Protein AF-A0A923AXH4-F1 (afdb_monomer)

Structure (mmCIF, N/CA/C/O backbone):
data_AF-A0A923AXH4-F1
#
_entry.id   AF-A0A923AXH4-F1
#
loop_
_atom_site.group_PDB
_atom_site.id
_atom_site.type_symbol
_atom_site.label_atom_id
_atom_site.label_alt_id
_atom_site.label_comp_id
_atom_site.label_asym_id
_atom_site.label_entity_id
_atom_site.label_seq_id
_atom_site.pdbx_PDB_ins_code
_atom_site.Cartn_x
_atom_site.Cartn_y
_atom_site.Cartn_z
_atom_site.occupancy
_atom_site.B_iso_or_equiv
_atom_site.auth_seq_id
_atom_site.auth_comp_id
_atom_site.auth_asym_id
_atom_site.auth_atom_id
_atom_site.pdbx_PDB_model_num
ATOM 1 N N . GLU A 1 1 ? -10.306 3.830 -18.496 1.00 88.00 1 GLU A N 1
ATOM 2 C CA . GLU A 1 1 ? -8.991 3.179 -18.622 1.00 88.00 1 GLU A CA 1
ATOM 3 C C . GLU A 1 1 ? -9.059 1.734 -18.132 1.00 88.00 1 GLU A C 1
ATOM 5 O O . GLU A 1 1 ? -8.730 0.828 -18.889 1.00 88.00 1 GLU A O 1
ATOM 10 N N . THR A 1 2 ? -9.593 1.491 -16.929 1.00 96.88 2 THR A N 1
ATOM 11 C CA . THR A 1 2 ? -9.578 0.159 -16.299 1.00 96.88 2 THR A CA 1
ATOM 12 C C . THR A 1 2 ? -10.964 -0.357 -15.870 1.00 96.88 2 THR A C 1
ATOM 14 O O . THR A 1 2 ? -11.952 0.382 -15.810 1.00 96.88 2 THR A O 1
ATOM 17 N N . ARG A 1 3 ? -11.057 -1.662 -15.577 1.00 97.19 3 ARG A N 1
ATOM 18 C CA . ARG A 1 3 ? -12.174 -2.307 -14.866 1.00 97.19 3 ARG A CA 1
ATOM 19 C C . ARG A 1 3 ? -11.614 -3.171 -13.744 1.00 97.19 3 ARG A C 1
ATOM 21 O O . ARG A 1 3 ? -10.917 -4.139 -14.032 1.00 97.19 3 ARG A O 1
ATOM 28 N N . ILE A 1 4 ? -11.970 -2.858 -12.498 1.00 97.81 4 ILE A N 1
ATOM 29 C CA . ILE A 1 4 ? -11.353 -3.475 -11.318 1.00 97.81 4 ILE A CA 1
ATOM 30 C C . ILE A 1 4 ? -12.391 -4.080 -10.379 1.00 97.81 4 ILE A C 1
ATOM 32 O O . ILE A 1 4 ? -13.454 -3.505 -10.139 1.00 97.81 4 ILE A O 1
ATOM 36 N N . VAL A 1 5 ? -12.047 -5.236 -9.814 1.00 97.62 5 VAL A N 1
ATOM 37 C CA . VAL A 1 5 ? -12.718 -5.833 -8.659 1.00 97.62 5 VAL A CA 1
ATOM 38 C C . VAL A 1 5 ? -11.676 -6.041 -7.569 1.00 97.62 5 VAL A C 1
ATOM 40 O O . VAL A 1 5 ? -10.690 -6.737 -7.792 1.00 97.62 5 VAL A O 1
ATOM 43 N N . CYS A 1 6 ? -11.908 -5.463 -6.390 1.00 98.19 6 CYS A N 1
ATOM 44 C CA . CYS A 1 6 ? -11.045 -5.632 -5.226 1.00 98.19 6 CYS A CA 1
ATOM 45 C C . CYS A 1 6 ? -11.871 -6.019 -3.996 1.00 98.19 6 CYS A C 1
ATOM 47 O O . CYS A 1 6 ? -12.849 -5.351 -3.664 1.00 98.19 6 CYS A O 1
ATOM 49 N N . ALA A 1 7 ? -11.465 -7.084 -3.311 1.00 98.19 7 ALA A N 1
ATOM 50 C CA . ALA A 1 7 ? -12.033 -7.536 -2.048 1.00 98.19 7 ALA A CA 1
ATOM 51 C C . ALA A 1 7 ? -10.914 -7.787 -1.034 1.00 98.19 7 ALA A C 1
ATOM 53 O O . ALA A 1 7 ? -9.900 -8.404 -1.359 1.00 98.19 7 ALA A O 1
ATOM 54 N N . VAL A 1 8 ? -11.128 -7.321 0.196 1.00 98.19 8 VAL A N 1
ATOM 55 C CA . VAL A 1 8 ? -10.196 -7.464 1.317 1.00 98.19 8 VAL A CA 1
ATOM 56 C C . VAL A 1 8 ? -10.943 -8.044 2.511 1.00 98.19 8 VAL A C 1
ATOM 58 O O . VAL A 1 8 ? -12.052 -7.605 2.812 1.00 98.19 8 VAL A O 1
ATOM 61 N N . ASP A 1 9 ? -10.321 -9.002 3.193 1.00 97.44 9 ASP A N 1
ATOM 62 C CA . ASP A 1 9 ? -10.772 -9.511 4.491 1.00 97.44 9 ASP A CA 1
ATOM 63 C C . ASP A 1 9 ? -9.608 -9.398 5.478 1.00 97.44 9 ASP A C 1
ATOM 65 O O . ASP A 1 9 ? -8.587 -10.067 5.304 1.00 97.44 9 ASP A O 1
ATOM 69 N N . LEU A 1 10 ? -9.759 -8.515 6.471 1.00 96.25 10 LEU A N 1
ATOM 70 C CA . LEU A 1 10 ? -8.731 -8.205 7.469 1.00 96.25 10 LEU A CA 1
ATOM 71 C C . LEU A 1 10 ? -8.574 -9.307 8.528 1.00 96.25 10 LEU A C 1
ATOM 73 O O . LEU A 1 10 ? -7.552 -9.335 9.211 1.00 96.25 10 LEU A O 1
ATOM 77 N N . ASP A 1 11 ? -9.550 -10.212 8.638 1.00 93.75 11 ASP A N 1
ATOM 78 C CA . ASP A 1 11 ? -9.607 -11.263 9.657 1.00 93.75 11 ASP A CA 1
ATOM 79 C C . ASP A 1 11 ? -9.191 -12.644 9.116 1.00 93.75 11 ASP A C 1
ATOM 81 O O . ASP A 1 11 ? -9.026 -13.601 9.879 1.00 93.75 11 ASP A O 1
ATOM 85 N N . ALA A 1 12 ? -8.979 -12.764 7.804 1.00 95.94 12 ALA A N 1
ATOM 86 C CA . ALA A 1 12 ? -8.550 -13.995 7.148 1.00 95.94 12 ALA A CA 1
ATOM 87 C C . ALA A 1 12 ? -7.257 -13.775 6.362 1.00 95.94 12 ALA A C 1
ATOM 89 O O . ALA A 1 12 ? -7.180 -12.870 5.549 1.00 95.94 12 ALA A O 1
ATOM 90 N N . ALA A 1 13 ? -6.255 -14.646 6.517 1.00 94.50 13 ALA A N 1
ATOM 91 C CA . ALA A 1 13 ? -4.985 -14.540 5.781 1.00 94.50 13 ALA A CA 1
ATOM 92 C C . ALA A 1 13 ? -5.039 -15.086 4.335 1.00 94.50 13 ALA A C 1
ATOM 94 O O . ALA A 1 13 ? -4.056 -15.004 3.603 1.00 94.50 13 ALA A O 1
ATOM 95 N N . ALA A 1 14 ? -6.154 -15.693 3.926 1.00 95.12 14 ALA A N 1
ATOM 96 C CA . ALA A 1 14 ? -6.324 -16.330 2.622 1.00 95.12 14 ALA A CA 1
ATOM 97 C C . ALA A 1 14 ? -7.798 -16.268 2.172 1.00 95.12 14 ALA A C 1
ATOM 99 O O . ALA A 1 14 ? -8.684 -16.241 3.029 1.00 95.12 14 ALA A O 1
ATOM 100 N N . PRO A 1 15 ? -8.084 -16.307 0.854 1.00 96.00 15 PRO A N 1
ATOM 101 C CA . PRO A 1 15 ? -7.134 -16.459 -0.255 1.00 96.00 15 PRO A CA 1
ATOM 102 C C . PRO A 1 15 ? -6.468 -15.140 -0.676 1.00 96.00 15 PRO A C 1
ATOM 104 O O . PRO A 1 15 ? -7.101 -14.089 -0.645 1.00 96.00 15 PRO A O 1
ATOM 107 N N . VAL A 1 16 ? -5.219 -15.219 -1.138 1.00 97.69 16 VAL A N 1
ATOM 108 C CA . VAL A 1 16 ? -4.544 -14.127 -1.856 1.00 97.69 16 VAL A CA 1
ATOM 109 C C . VAL A 1 16 ? -4.549 -14.475 -3.343 1.00 97.69 16 VAL A C 1
ATOM 111 O O . VAL A 1 16 ? -4.073 -15.547 -3.709 1.00 97.69 16 VAL A O 1
ATOM 114 N N . ALA A 1 17 ? -5.139 -13.618 -4.176 1.00 97.88 17 ALA A N 1
ATOM 115 C CA . ALA A 1 17 ? -5.163 -13.785 -5.629 1.00 97.88 17 ALA A CA 1
ATOM 116 C C . ALA A 1 17 ? -5.139 -12.413 -6.307 1.00 97.88 17 ALA A C 1
ATOM 118 O O . ALA A 1 17 ? -6.099 -11.647 -6.175 1.00 97.88 17 ALA A O 1
ATOM 119 N N . ILE A 1 18 ? -4.037 -12.108 -6.994 1.00 98.50 18 ILE A N 1
ATOM 120 C CA . ILE A 1 18 ? -3.788 -10.808 -7.616 1.00 98.50 18 ILE A CA 1
ATOM 121 C C . ILE A 1 18 ? -3.563 -11.012 -9.114 1.00 98.50 18 ILE A C 1
ATOM 123 O O . ILE A 1 18 ? -2.681 -11.761 -9.517 1.00 98.50 18 ILE A O 1
ATOM 127 N N . GLU A 1 19 ? -4.396 -10.368 -9.924 1.00 98.06 19 GLU A N 1
ATOM 128 C CA . GLU A 1 19 ? -4.390 -10.468 -11.382 1.00 98.06 19 GLU A CA 1
ATOM 129 C C . GLU A 1 19 ? -4.578 -9.066 -11.978 1.00 98.06 19 GLU A C 1
ATOM 131 O O . GLU A 1 19 ? -5.663 -8.716 -12.454 1.00 98.06 19 GLU A O 1
ATOM 136 N N . THR A 1 20 ? -3.546 -8.220 -11.905 1.00 97.75 20 THR A N 1
ATOM 137 C CA . THR A 1 20 ? -3.591 -6.876 -12.515 1.00 97.75 20 THR A CA 1
ATOM 138 C C . THR A 1 20 ? -3.137 -6.874 -13.970 1.00 97.75 20 THR A C 1
ATOM 140 O O . THR A 1 20 ? -3.436 -5.939 -14.710 1.00 97.75 20 THR A O 1
ATOM 143 N N . GLY A 1 21 ? -2.415 -7.919 -14.382 1.00 96.06 21 GLY A N 1
ATOM 144 C CA . GLY A 1 21 ? -1.748 -7.986 -15.679 1.00 96.06 21 GLY A CA 1
ATOM 145 C C . GLY A 1 21 ? -0.345 -7.373 -15.678 1.00 96.06 21 GLY A C 1
ATOM 146 O O . GLY A 1 21 ? 0.326 -7.446 -16.702 1.00 96.06 21 GLY A O 1
ATOM 147 N N . VAL A 1 22 ? 0.127 -6.833 -14.545 1.00 96.94 22 VAL A N 1
ATOM 148 C CA . VAL A 1 22 ? 1.517 -6.393 -14.348 1.00 96.94 22 VAL A CA 1
ATOM 149 C C . VAL A 1 22 ? 2.170 -7.275 -13.285 1.00 96.94 22 VAL A C 1
ATOM 151 O O . VAL A 1 22 ? 2.064 -7.009 -12.090 1.00 96.94 22 VAL A O 1
ATOM 154 N N . GLY A 1 23 ? 2.882 -8.322 -13.713 1.00 97.00 23 GLY A N 1
ATOM 155 C CA . GLY A 1 23 ? 3.325 -9.400 -12.814 1.00 97.00 23 GLY A CA 1
ATOM 156 C C . GLY A 1 23 ? 4.202 -8.955 -11.636 1.00 97.00 23 GLY A C 1
ATOM 157 O O . GLY A 1 23 ? 4.091 -9.496 -10.540 1.00 97.00 23 GLY A O 1
ATOM 158 N N . PHE A 1 24 ? 5.042 -7.932 -11.819 1.00 97.00 24 PHE A N 1
ATOM 159 C CA . PHE A 1 24 ? 5.828 -7.383 -10.709 1.00 97.00 24 PHE A CA 1
ATOM 160 C C . PHE A 1 24 ? 4.947 -6.654 -9.684 1.00 97.00 24 PHE A C 1
ATOM 162 O O . PHE A 1 24 ? 5.154 -6.791 -8.483 1.00 97.00 24 PHE A O 1
ATOM 169 N N . PHE A 1 25 ? 3.926 -5.921 -10.136 1.00 98.00 25 PHE A N 1
ATOM 170 C CA . PHE A 1 25 ? 2.980 -5.269 -9.234 1.00 98.00 25 PHE A CA 1
ATOM 171 C C . PHE A 1 25 ? 2.083 -6.288 -8.521 1.00 98.00 25 PHE A C 1
ATOM 173 O O . PHE A 1 25 ? 1.847 -6.147 -7.322 1.00 98.00 25 PHE A O 1
ATOM 180 N N . ASP A 1 26 ? 1.671 -7.355 -9.214 1.00 98.31 26 ASP A N 1
ATOM 181 C CA . ASP A 1 26 ? 0.965 -8.485 -8.599 1.00 98.31 26 ASP A CA 1
ATOM 182 C C . ASP A 1 26 ? 1.778 -9.037 -7.420 1.00 98.31 26 ASP A C 1
ATOM 184 O O . ASP A 1 26 ? 1.287 -9.091 -6.288 1.00 98.31 26 ASP A O 1
ATOM 188 N N . HIS A 1 27 ? 3.066 -9.304 -7.657 1.00 97.69 27 HIS A N 1
ATOM 189 C CA . HIS A 1 27 ? 4.000 -9.752 -6.630 1.00 97.69 27 HIS A CA 1
ATOM 190 C C . HIS A 1 27 ? 4.112 -8.774 -5.446 1.00 97.69 27 HIS A C 1
ATOM 192 O O . HIS A 1 27 ? 4.139 -9.195 -4.287 1.00 97.69 27 HIS A O 1
ATOM 198 N N . MET A 1 28 ? 4.132 -7.462 -5.700 1.00 98.06 28 MET A N 1
ATOM 199 C CA . MET A 1 28 ? 4.177 -6.448 -4.640 1.00 98.06 28 MET A CA 1
ATOM 200 C C . MET A 1 28 ? 2.929 -6.476 -3.745 1.00 98.06 28 MET A C 1
ATOM 202 O O . MET A 1 28 ? 3.042 -6.411 -2.518 1.00 98.06 28 MET A O 1
ATOM 206 N N . ILE A 1 29 ? 1.733 -6.615 -4.322 1.00 98.19 29 ILE A N 1
ATOM 207 C CA . ILE A 1 29 ? 0.489 -6.696 -3.540 1.00 98.19 29 ILE A CA 1
ATOM 208 C C . ILE A 1 29 ? 0.399 -8.021 -2.768 1.00 98.19 29 ILE A C 1
ATOM 210 O O . ILE A 1 29 ? -0.076 -8.036 -1.628 1.00 98.19 29 ILE A O 1
ATOM 214 N N . GLU A 1 30 ? 0.923 -9.119 -3.318 1.00 98.19 30 GLU A N 1
ATOM 215 C CA . GLU A 1 30 ? 1.075 -10.378 -2.580 1.00 98.19 30 GLU A CA 1
ATOM 216 C C . GLU A 1 30 ? 1.941 -10.197 -1.325 1.00 98.19 30 GLU A C 1
ATOM 218 O O . GLU A 1 30 ? 1.575 -10.694 -0.256 1.00 98.19 30 GLU A O 1
ATOM 223 N N . GLN A 1 31 ? 3.044 -9.436 -1.414 1.00 97.31 31 GLN A N 1
ATOM 224 C CA . GLN A 1 31 ? 3.871 -9.121 -0.243 1.00 97.31 31 GLN A CA 1
ATOM 225 C C . GLN A 1 31 ? 3.081 -8.342 0.815 1.00 97.31 31 GLN A C 1
ATOM 227 O O . GLN A 1 31 ? 3.183 -8.647 2.008 1.00 97.31 31 GLN A O 1
ATOM 232 N N . VAL A 1 32 ? 2.251 -7.376 0.408 1.00 96.94 32 VAL A N 1
ATOM 233 C CA . VAL A 1 32 ? 1.388 -6.632 1.342 1.00 96.94 32 VAL A CA 1
ATOM 234 C C . VAL A 1 32 ? 0.455 -7.581 2.090 1.00 96.94 32 VAL A C 1
ATOM 236 O O . VAL A 1 32 ? 0.406 -7.527 3.319 1.00 96.94 32 VAL A O 1
ATOM 239 N N . ALA A 1 33 ? -0.239 -8.476 1.382 1.00 96.94 33 ALA A N 1
ATOM 240 C CA . ALA A 1 33 ? -1.154 -9.443 1.988 1.00 96.94 33 ALA A CA 1
ATOM 241 C C . ALA A 1 33 ? -0.424 -10.412 2.936 1.00 96.94 33 ALA A C 1
ATOM 243 O O . ALA A 1 33 ? -0.808 -10.575 4.098 1.00 96.94 33 ALA A O 1
ATOM 244 N N . ALA A 1 34 ? 0.683 -11.003 2.474 1.00 94.12 34 ALA A N 1
ATOM 245 C CA . ALA A 1 34 ? 1.460 -11.979 3.235 1.00 94.12 34 ALA A CA 1
ATOM 246 C C . ALA A 1 34 ? 2.034 -11.383 4.531 1.00 94.12 34 ALA A C 1
ATOM 248 O O . ALA A 1 34 ? 1.932 -11.979 5.609 1.00 94.12 34 ALA A O 1
ATOM 249 N N . HIS A 1 35 ? 2.607 -10.179 4.456 1.00 93.19 35 HIS A N 1
ATOM 250 C CA . HIS A 1 35 ? 3.189 -9.508 5.618 1.00 93.19 35 HIS A CA 1
ATOM 251 C C . HIS A 1 35 ? 2.141 -8.814 6.499 1.00 93.19 35 HIS A C 1
ATOM 253 O O . HIS A 1 35 ? 2.345 -8.718 7.717 1.00 93.19 35 HIS A O 1
ATOM 259 N N . GLY A 1 36 ? 1.016 -8.415 5.901 1.00 93.12 36 GLY A N 1
ATOM 260 C CA . GLY A 1 36 ? -0.195 -7.917 6.549 1.00 93.12 36 GLY A CA 1
ATOM 261 C C . GLY A 1 36 ? -0.931 -8.971 7.369 1.00 93.12 36 GLY A C 1
ATOM 262 O O . GLY A 1 36 ? -1.430 -8.678 8.452 1.00 93.12 36 GLY A O 1
ATOM 263 N N . GLY A 1 37 ? -0.919 -10.223 6.912 1.00 95.12 37 GLY A N 1
ATOM 264 C CA . GLY A 1 37 ? -1.683 -11.309 7.523 1.00 95.12 37 GLY A CA 1
ATOM 265 C C . GLY A 1 37 ? -3.181 -11.243 7.222 1.00 95.12 37 GLY A C 1
ATOM 266 O O . GLY A 1 37 ? -3.959 -11.733 8.033 1.00 95.12 37 GLY A O 1
ATOM 267 N N . PHE A 1 38 ? -3.560 -10.651 6.089 1.00 97.19 38 PHE A N 1
ATOM 268 C CA . PHE A 1 38 ? -4.942 -10.502 5.631 1.00 97.19 38 PHE A CA 1
ATOM 269 C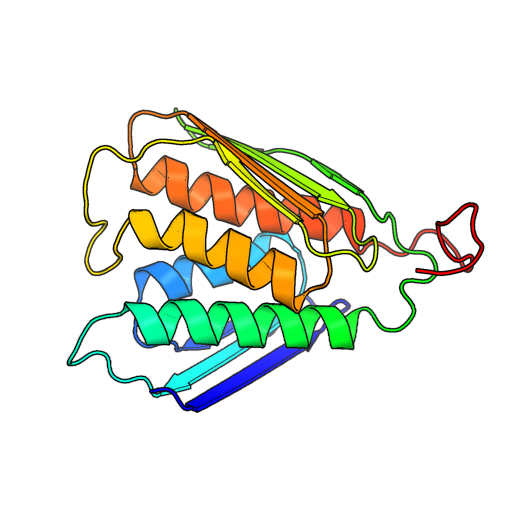 C . PHE A 1 38 ? -5.075 -10.892 4.153 1.00 97.19 38 PHE A C 1
ATOM 271 O O . PHE A 1 38 ? -4.076 -11.004 3.441 1.00 97.19 38 PHE A O 1
ATOM 278 N N . SER A 1 39 ? -6.300 -11.118 3.687 1.00 98.06 39 SER A N 1
ATOM 279 C CA . SER A 1 39 ? -6.569 -11.628 2.345 1.00 98.06 39 SER A CA 1
ATOM 280 C C . SER A 1 39 ? -6.871 -10.489 1.379 1.00 98.06 39 SER A C 1
ATOM 282 O O . SER A 1 39 ? -7.511 -9.500 1.746 1.00 98.06 39 SER A O 1
ATOM 284 N N . ILE A 1 40 ? -6.413 -10.637 0.135 1.00 98.50 40 ILE A N 1
ATOM 285 C CA . ILE A 1 40 ? -6.682 -9.701 -0.958 1.00 98.50 40 ILE A CA 1
ATOM 286 C C . ILE A 1 40 ? -7.042 -10.512 -2.200 1.00 98.50 40 ILE A C 1
ATOM 288 O O . ILE A 1 40 ? -6.287 -11.386 -2.628 1.00 98.50 40 ILE A O 1
ATOM 292 N N . ARG A 1 41 ? -8.186 -10.194 -2.803 1.00 98.44 41 ARG A N 1
ATOM 293 C CA . ARG A 1 41 ? -8.546 -10.616 -4.158 1.00 98.44 41 ARG A CA 1
ATOM 294 C C . ARG A 1 41 ? -8.674 -9.381 -5.029 1.00 98.44 41 ARG A C 1
ATOM 296 O O . ARG A 1 41 ? -9.586 -8.589 -4.806 1.00 98.44 41 ARG A O 1
ATOM 303 N N . LEU A 1 42 ? -7.773 -9.225 -5.991 1.00 98.44 42 LEU A N 1
ATOM 304 C CA . LEU A 1 42 ? -7.704 -8.064 -6.872 1.00 98.44 42 LEU A CA 1
ATOM 305 C C . LEU A 1 42 ? -7.598 -8.532 -8.322 1.00 98.44 42 LEU A C 1
ATOM 307 O O . LEU A 1 42 ? -6.681 -9.266 -8.666 1.00 98.44 42 LEU A O 1
ATOM 311 N N . SER A 1 43 ? -8.526 -8.092 -9.165 1.00 98.38 43 SER A N 1
ATOM 312 C CA . SER A 1 43 ? -8.510 -8.341 -10.607 1.00 98.38 43 SER A CA 1
ATOM 313 C C . SER A 1 43 ? -8.685 -7.023 -11.348 1.00 98.38 43 SER A C 1
ATOM 315 O O . SER A 1 43 ? -9.589 -6.251 -11.010 1.00 98.38 43 SER A O 1
ATOM 317 N N . CYS A 1 44 ? -7.838 -6.771 -12.346 1.00 98.25 44 CYS A N 1
ATOM 318 C CA . CYS A 1 44 ? -7.908 -5.596 -13.207 1.00 98.25 44 CYS A CA 1
ATOM 319 C C . CYS A 1 44 ? -7.876 -6.000 -14.684 1.00 98.25 44 CYS A C 1
ATOM 321 O O . CYS A 1 44 ? -7.018 -6.761 -15.121 1.00 98.25 44 CYS A O 1
ATOM 323 N N . ALA A 1 45 ? -8.793 -5.439 -15.469 1.00 98.00 45 ALA A N 1
ATOM 324 C CA . ALA A 1 45 ? -8.679 -5.374 -16.920 1.00 98.00 45 ALA A CA 1
ATOM 325 C C . ALA A 1 45 ? -8.372 -3.924 -17.313 1.00 98.00 45 ALA A C 1
ATOM 327 O O . ALA A 1 45 ? -9.279 -3.086 -17.336 1.00 98.00 45 ALA A O 1
ATOM 328 N N . GLY A 1 46 ? -7.097 -3.637 -17.574 1.00 96.44 46 GLY A N 1
ATOM 329 C CA . GLY A 1 46 ? -6.600 -2.305 -17.912 1.00 96.44 46 GLY A CA 1
ATOM 330 C C . GLY A 1 46 ? -6.083 -2.170 -19.344 1.00 96.44 46 GLY A C 1
ATOM 331 O O . GLY A 1 46 ? -6.008 -3.129 -20.114 1.00 96.44 46 GLY A O 1
ATOM 332 N N . ASP A 1 47 ? -5.722 -0.950 -19.711 1.00 95.62 47 ASP A N 1
ATOM 333 C CA . ASP A 1 47 ? -5.248 -0.532 -21.028 1.00 95.62 47 ASP A CA 1
ATOM 334 C C . ASP A 1 47 ? -3.723 -0.665 -21.192 1.00 95.62 47 ASP A C 1
ATOM 336 O O . ASP A 1 47 ? -3.071 0.213 -21.745 1.00 95.62 47 ASP A O 1
ATOM 340 N N . LEU A 1 48 ? -3.162 -1.821 -20.817 1.00 95.25 48 LEU A N 1
ATOM 341 C CA . LEU A 1 48 ? -1.711 -2.109 -20.829 1.00 95.25 48 LEU A CA 1
ATOM 342 C C . LEU A 1 48 ? -0.999 -1.910 -22.182 1.00 95.25 48 LEU A C 1
ATOM 344 O O . LEU A 1 48 ? 0.224 -1.839 -22.238 1.00 95.25 48 LEU A O 1
ATOM 348 N N . HIS A 1 49 ? -1.749 -1.829 -23.282 1.00 94.50 49 HIS A N 1
ATOM 349 C CA . HIS A 1 49 ? -1.216 -1.502 -24.607 1.00 94.50 49 HIS A CA 1
ATOM 350 C C . HIS A 1 49 ? -0.786 -0.030 -24.745 1.00 94.50 49 HIS A C 1
ATOM 352 O O . HIS A 1 49 ? -0.076 0.297 -25.695 1.00 94.50 49 HIS A O 1
ATOM 358 N N . ILE A 1 50 ? -1.245 0.845 -23.844 1.00 93.94 50 ILE A N 1
ATOM 359 C CA . ILE A 1 50 ? -0.789 2.228 -23.714 1.00 93.94 50 ILE A CA 1
ATOM 360 C C . ILE A 1 50 ? 0.464 2.238 -22.840 1.00 93.94 50 ILE A C 1
ATOM 362 O O . ILE A 1 50 ? 1.558 2.449 -23.358 1.00 93.94 50 ILE A O 1
ATOM 366 N N . ASP A 1 51 ? 0.299 1.972 -21.543 1.00 92.56 51 ASP A N 1
ATOM 367 C CA . ASP A 1 51 ? 1.350 1.727 -20.554 1.00 92.56 51 ASP A CA 1
ATOM 368 C C . ASP A 1 51 ? 0.710 1.136 -19.262 1.00 92.56 51 ASP A C 1
ATOM 370 O O . ASP A 1 51 ? -0.514 0.971 -19.209 1.00 92.56 51 ASP A O 1
ATOM 374 N N . PRO A 1 52 ? 1.479 0.769 -18.214 1.00 94.44 52 PRO A N 1
ATOM 375 C CA . PRO A 1 52 ? 0.905 0.185 -17.000 1.00 94.44 52 PRO A CA 1
ATOM 376 C C . PRO A 1 52 ? 0.366 1.220 -15.994 1.00 94.44 52 PRO A C 1
ATOM 378 O O . PRO A 1 52 ? -0.111 0.822 -14.931 1.00 94.44 52 PRO A O 1
ATOM 381 N N . HIS A 1 53 ? 0.436 2.525 -16.288 1.00 96.44 53 HIS A N 1
ATOM 382 C CA . HIS A 1 53 ? 0.156 3.600 -15.332 1.00 96.44 53 HIS A CA 1
ATOM 383 C C . HIS A 1 53 ? -1.261 3.507 -14.773 1.00 96.44 53 HIS A C 1
ATOM 385 O O . HIS A 1 53 ? -1.423 3.324 -13.568 1.00 96.44 53 HIS A O 1
ATOM 391 N N . HIS A 1 54 ? -2.277 3.565 -15.640 1.00 97.00 54 HIS A N 1
ATOM 392 C CA . HIS A 1 54 ? -3.675 3.536 -15.202 1.00 97.00 54 HIS A CA 1
ATOM 393 C C . HIS A 1 54 ? -4.010 2.220 -14.496 1.00 97.00 54 HIS A C 1
ATOM 395 O O . HIS A 1 54 ? -4.723 2.202 -13.500 1.00 97.00 54 HIS A O 1
ATOM 401 N N . THR A 1 55 ? -3.448 1.106 -14.978 1.00 97.44 55 THR A N 1
ATOM 402 C CA . THR A 1 55 ? -3.659 -0.215 -14.372 1.00 97.44 55 THR A CA 1
ATOM 403 C C . THR A 1 55 ? -3.166 -0.255 -12.929 1.00 97.44 55 THR A C 1
ATOM 405 O O . THR A 1 55 ? -3.884 -0.752 -12.060 1.00 97.44 55 THR A O 1
ATOM 408 N N . ILE A 1 56 ? -1.970 0.270 -12.662 1.00 97.56 56 ILE A N 1
ATOM 409 C CA . ILE A 1 56 ? -1.372 0.285 -11.323 1.00 97.56 56 ILE A CA 1
ATOM 410 C C . ILE A 1 56 ? -2.062 1.318 -10.425 1.00 97.56 56 ILE A C 1
ATOM 412 O O . ILE A 1 56 ? -2.427 0.988 -9.294 1.00 97.56 56 ILE A O 1
ATOM 416 N N . GLU A 1 57 ? -2.274 2.539 -10.923 1.00 97.69 57 GLU A N 1
ATOM 417 C CA . GLU A 1 57 ? -2.928 3.624 -10.184 1.00 97.69 57 GLU A CA 1
ATOM 418 C C . GLU A 1 57 ? -4.343 3.223 -9.759 1.00 97.69 57 GLU A C 1
ATOM 420 O O . GLU A 1 57 ? -4.638 3.172 -8.563 1.00 97.69 57 GLU A O 1
ATOM 425 N N . ASP A 1 58 ? -5.198 2.840 -10.709 1.00 97.81 58 ASP A N 1
ATOM 426 C CA . ASP A 1 58 ? -6.592 2.514 -10.416 1.00 97.81 58 ASP A CA 1
ATOM 427 C C . ASP A 1 58 ? -6.703 1.274 -9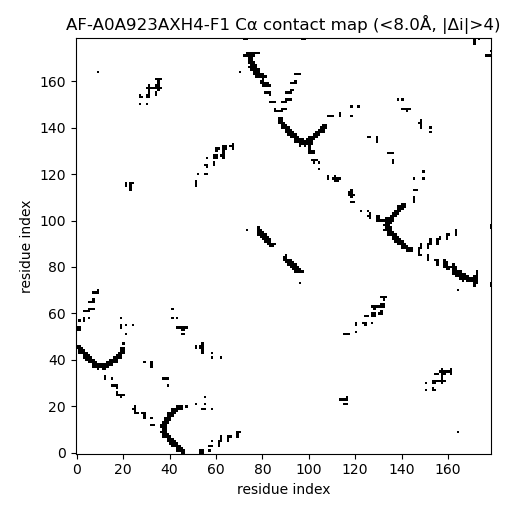.513 1.00 97.81 58 ASP A C 1
ATOM 429 O O . ASP A 1 58 ? -7.593 1.186 -8.660 1.00 97.81 58 ASP A O 1
ATOM 433 N N . SER A 1 59 ? -5.776 0.316 -9.642 1.00 98.38 59 SER A N 1
ATOM 434 C CA . SER A 1 59 ? -5.703 -0.845 -8.745 1.00 98.38 59 SER A CA 1
ATOM 435 C C . SER A 1 59 ? -5.355 -0.436 -7.313 1.00 98.38 59 SER A C 1
ATOM 437 O O . SER A 1 59 ? -5.965 -0.937 -6.365 1.00 98.38 59 SER A O 1
ATOM 439 N N . ALA A 1 60 ? -4.420 0.501 -7.136 1.00 97.31 60 ALA A N 1
ATOM 440 C CA . ALA A 1 60 ? -4.078 1.059 -5.830 1.00 97.31 60 ALA A CA 1
ATOM 441 C C . ALA A 1 60 ? -5.252 1.851 -5.227 1.00 97.31 60 ALA A C 1
ATOM 443 O O . ALA A 1 60 ? -5.537 1.720 -4.033 1.00 97.31 60 ALA A O 1
ATOM 444 N N . ILE A 1 61 ? -5.983 2.606 -6.051 1.00 98.19 61 ILE A N 1
ATOM 445 C CA . ILE A 1 61 ? -7.224 3.291 -5.667 1.00 98.19 61 ILE A CA 1
ATOM 446 C C . ILE A 1 61 ? -8.255 2.281 -5.149 1.00 98.19 61 ILE A C 1
ATOM 448 O O . ILE A 1 61 ? -8.760 2.426 -4.031 1.00 98.19 61 ILE A O 1
ATOM 452 N N . ALA A 1 62 ? -8.544 1.236 -5.927 1.00 98.19 62 ALA A N 1
ATOM 453 C CA . ALA A 1 62 ? -9.521 0.212 -5.568 1.00 98.19 62 ALA A CA 1
ATOM 454 C C . ALA A 1 62 ? -9.128 -0.537 -4.286 1.00 98.19 62 ALA A C 1
ATOM 456 O O . ALA A 1 62 ? -9.974 -0.770 -3.419 1.00 98.19 62 ALA A O 1
ATOM 457 N N . LEU A 1 63 ? -7.841 -0.858 -4.125 1.00 98.00 63 LEU A N 1
ATOM 458 C CA . LEU A 1 63 ? -7.314 -1.469 -2.909 1.00 98.00 63 LEU A CA 1
ATOM 459 C C . LEU A 1 63 ? -7.479 -0.549 -1.692 1.00 98.00 63 LEU A C 1
ATOM 461 O O . LEU A 1 63 ? -7.967 -0.991 -0.651 1.00 98.00 63 LEU A O 1
ATOM 465 N N . GLY A 1 64 ? -7.134 0.735 -1.819 1.00 96.19 64 GLY A N 1
ATOM 466 C CA . GLY A 1 64 ? -7.308 1.722 -0.751 1.00 96.19 64 GLY A CA 1
ATOM 467 C C . GLY A 1 64 ? -8.770 1.865 -0.323 1.00 96.19 64 GLY A C 1
ATOM 468 O O . GLY A 1 64 ? -9.075 1.878 0.872 1.00 96.19 64 GLY A O 1
ATOM 469 N N . GLN A 1 65 ? -9.692 1.888 -1.289 1.00 98.12 65 GLN A N 1
ATOM 470 C CA . GLN A 1 65 ? -11.132 1.910 -1.027 1.00 98.12 65 GLN A CA 1
ATOM 471 C C . GLN A 1 65 ? -11.610 0.634 -0.320 1.00 98.12 65 GLN A C 1
ATOM 473 O O . GLN A 1 65 ? -12.353 0.732 0.658 1.00 98.12 65 GLN A O 1
ATOM 478 N N . ALA A 1 66 ? -11.173 -0.547 -0.768 1.00 97.75 66 ALA A N 1
ATOM 479 C CA . ALA A 1 66 ? -11.536 -1.825 -0.155 1.00 97.75 66 ALA A CA 1
ATOM 480 C C . ALA A 1 66 ? -11.030 -1.925 1.293 1.00 97.75 66 ALA A C 1
ATOM 482 O O . ALA A 1 66 ? -11.789 -2.288 2.190 1.00 97.75 66 ALA A O 1
ATOM 483 N N . LEU A 1 67 ? -9.783 -1.518 1.548 1.00 96.56 67 LEU A N 1
ATOM 484 C CA . LEU A 1 67 ? -9.212 -1.433 2.895 1.00 96.56 67 LEU A CA 1
ATOM 485 C C . LEU A 1 67 ? -10.002 -0.462 3.783 1.00 96.56 67 LEU A C 1
ATOM 487 O O . LEU A 1 67 ? -10.345 -0.794 4.917 1.00 96.56 67 LEU A O 1
ATOM 491 N N . LYS A 1 68 ? -10.339 0.729 3.271 1.00 96.44 68 LYS A N 1
ATOM 492 C CA . LYS A 1 68 ? -11.146 1.718 4.001 1.00 96.44 68 LYS A CA 1
ATOM 493 C C . LYS A 1 68 ? -12.515 1.167 4.383 1.00 96.44 68 LYS A C 1
ATOM 495 O O . LYS A 1 68 ? -12.964 1.409 5.499 1.00 96.44 68 LYS A O 1
ATOM 500 N N . GLN A 1 69 ? -13.165 0.457 3.464 1.00 96.75 69 GLN A N 1
ATOM 501 C CA . GLN A 1 69 ? -14.453 -0.184 3.715 1.00 96.75 69 GLN A CA 1
ATOM 502 C C . GLN A 1 69 ? -14.324 -1.284 4.773 1.00 96.75 69 GLN A C 1
ATOM 504 O O . GLN A 1 69 ? -15.104 -1.295 5.722 1.00 96.75 69 GLN A O 1
ATOM 509 N N . ALA A 1 70 ? -13.314 -2.150 4.657 1.00 95.69 70 ALA A N 1
ATOM 510 C CA . ALA A 1 70 ? -13.074 -3.237 5.604 1.00 95.69 70 ALA A CA 1
ATOM 511 C C . ALA A 1 70 ? -12.767 -2.734 7.028 1.00 95.69 70 ALA A C 1
ATOM 513 O O . ALA A 1 70 ? -13.173 -3.357 8.004 1.00 95.69 70 ALA A O 1
ATOM 514 N N . LEU A 1 71 ? -12.110 -1.577 7.163 1.00 93.81 71 LEU A N 1
ATOM 515 C CA . LEU A 1 71 ? -11.805 -0.957 8.459 1.00 93.81 71 LEU A CA 1
ATOM 516 C C . LEU A 1 71 ? -13.025 -0.367 9.192 1.00 93.81 71 LEU A C 1
ATOM 518 O O . LEU A 1 71 ? -12.931 -0.091 10.392 1.00 93.81 71 LEU A O 1
ATOM 522 N N . GLY A 1 72 ? -14.145 -0.132 8.501 1.00 92.31 72 GLY A N 1
ATOM 523 C CA . GLY A 1 72 ? -15.373 0.405 9.094 1.00 92.31 72 GLY A CA 1
ATOM 524 C C . GLY A 1 72 ? -15.148 1.666 9.944 1.00 92.31 72 GLY A C 1
ATOM 525 O O . GLY A 1 72 ? -14.517 2.628 9.507 1.00 92.31 72 GLY A O 1
ATOM 526 N N . GLU A 1 73 ? -15.650 1.651 11.184 1.00 90.44 73 GLU A N 1
ATOM 527 C CA . GLU A 1 73 ? -15.542 2.765 12.146 1.00 90.44 73 GLU A CA 1
ATOM 528 C C . GLU A 1 73 ? -14.161 2.891 12.822 1.00 90.44 73 GLU A C 1
ATOM 530 O O . GLU A 1 73 ? -13.972 3.770 13.665 1.00 90.44 73 GLU A O 1
ATOM 535 N N . ARG A 1 74 ? -13.191 2.020 12.495 1.00 89.94 74 ARG A N 1
ATOM 536 C CA . ARG A 1 74 ? -11.815 2.051 13.041 1.00 89.94 74 ARG A CA 1
ATOM 537 C C . ARG A 1 74 ? -11.763 1.978 14.570 1.00 89.94 74 ARG A C 1
ATOM 539 O O . ARG A 1 74 ? -10.896 2.571 15.214 1.00 89.94 74 ARG A O 1
ATOM 546 N N . ARG A 1 75 ? -12.713 1.262 15.170 1.00 86.38 75 ARG A N 1
ATOM 547 C CA . ARG A 1 75 ? -12.792 1.071 16.621 1.00 86.38 75 ARG A CA 1
ATOM 548 C C . ARG A 1 75 ? -11.833 -0.019 17.058 1.00 86.38 75 ARG A C 1
ATOM 550 O O . ARG A 1 75 ? -11.753 -1.064 16.426 1.00 86.38 75 ARG A O 1
ATOM 557 N N . GLY A 1 76 ? -11.119 0.238 18.144 1.00 86.38 76 GLY A N 1
ATOM 558 C CA . GLY A 1 76 ? -10.287 -0.762 18.788 1.00 86.38 76 GLY A CA 1
ATOM 559 C C . GLY A 1 76 ? -8.951 -1.042 18.125 1.00 86.38 76 GLY A C 1
ATOM 560 O O . GLY A 1 76 ? -8.164 -1.769 18.709 1.00 86.38 76 GLY A O 1
ATOM 561 N N . ILE A 1 77 ? -8.679 -0.509 16.936 1.00 91.88 77 ILE A N 1
ATOM 562 C CA . ILE A 1 77 ? -7.472 -0.858 16.182 1.00 91.88 77 ILE A CA 1
ATOM 563 C C . ILE A 1 77 ? -6.205 -0.210 16.768 1.00 91.88 77 ILE A C 1
ATOM 565 O O . ILE A 1 77 ? -6.266 0.876 17.349 1.00 91.88 77 ILE A O 1
ATOM 569 N N . GLY A 1 78 ? -5.043 -0.825 16.539 1.00 88.25 78 GLY A N 1
ATOM 570 C CA . GLY A 1 78 ? -3.731 -0.327 16.970 1.00 88.25 78 GLY A CA 1
ATOM 571 C C . GLY A 1 78 ? -3.338 1.023 16.355 1.00 88.25 78 GLY A C 1
ATOM 572 O O . GLY A 1 78 ? -2.485 1.727 16.895 1.00 88.25 78 GLY A O 1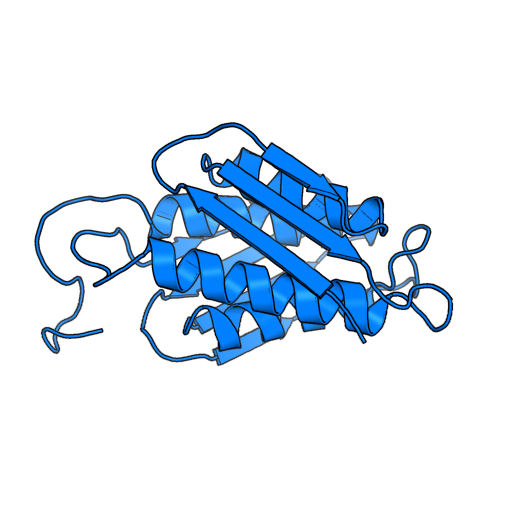
ATOM 573 N N . ARG A 1 79 ? -3.994 1.415 15.252 1.00 88.50 79 ARG A N 1
ATOM 574 C CA . ARG A 1 79 ? -3.931 2.702 14.535 1.00 88.50 79 ARG A CA 1
ATOM 575 C C . ARG A 1 79 ? -2.590 3.046 13.871 1.00 88.50 79 ARG A C 1
ATOM 577 O O . ARG A 1 79 ? -2.611 3.658 12.803 1.00 88.50 79 ARG A O 1
ATOM 584 N N . TYR A 1 80 ? -1.466 2.647 14.461 1.00 85.88 80 TYR A N 1
ATOM 585 C CA . TYR A 1 80 ? -0.105 2.995 14.046 1.00 85.88 80 TYR A CA 1
ATOM 586 C C . TYR A 1 80 ? 0.750 1.755 13.733 1.00 85.88 80 TYR A C 1
ATOM 588 O O . TYR A 1 80 ? 0.574 0.715 14.367 1.00 85.88 80 TYR A O 1
ATOM 596 N N . GLY A 1 81 ? 1.715 1.868 12.807 1.00 77.75 81 GLY A N 1
ATOM 597 C CA . GLY A 1 81 ? 2.666 0.790 12.477 1.00 77.75 81 GLY A CA 1
ATOM 598 C C . GLY A 1 81 ? 3.968 1.262 11.815 1.00 77.75 81 GLY A C 1
ATOM 599 O O . GLY A 1 81 ? 3.963 2.338 11.218 1.00 77.75 81 GLY A O 1
ATOM 600 N N . PHE A 1 82 ? 5.071 0.492 11.955 1.00 77.19 82 PHE A N 1
ATOM 601 C CA . PHE A 1 82 ? 6.437 0.938 11.590 1.00 77.19 82 PHE A CA 1
ATOM 602 C C . PHE A 1 82 ? 7.426 -0.180 11.122 1.00 77.19 82 PHE A C 1
ATOM 604 O O . PHE A 1 82 ? 7.582 -1.181 11.813 1.00 77.19 82 PHE A O 1
ATOM 611 N N . VAL A 1 83 ? 8.152 0.092 10.015 1.00 70.75 83 VAL A N 1
ATOM 612 C CA . VAL A 1 83 ? 9.504 -0.376 9.537 1.00 70.75 83 VAL A CA 1
ATOM 613 C C . VAL A 1 83 ? 9.793 -1.859 9.189 1.00 70.75 83 VAL A C 1
ATOM 615 O O . VAL A 1 83 ? 9.391 -2.780 9.898 1.00 70.75 83 VAL A O 1
ATOM 618 N N . LEU A 1 84 ? 10.605 -2.068 8.124 1.00 75.19 84 LEU A N 1
ATOM 619 C CA . LEU A 1 84 ? 11.238 -3.346 7.736 1.00 75.19 84 LEU A CA 1
ATOM 620 C C . LEU A 1 84 ? 12.587 -3.167 6.968 1.00 75.19 84 LEU A C 1
ATOM 622 O O . LEU A 1 84 ? 12.629 -2.392 6.014 1.00 75.19 84 LEU A O 1
ATOM 626 N N . PRO A 1 85 ? 13.670 -3.904 7.309 1.00 70.00 85 PRO A N 1
ATOM 627 C CA . PRO A 1 85 ? 14.866 -4.048 6.461 1.00 70.00 85 PRO A CA 1
ATOM 628 C C . PRO A 1 85 ? 14.779 -5.260 5.506 1.00 70.00 85 PRO A C 1
ATOM 630 O O . PRO A 1 85 ? 14.152 -6.268 5.852 1.00 70.00 85 PRO A O 1
ATOM 633 N N . MET A 1 86 ? 15.435 -5.190 4.341 1.00 79.38 86 MET A N 1
ATOM 634 C CA . MET A 1 86 ? 15.585 -6.298 3.387 1.00 79.38 86 MET A CA 1
ATOM 635 C C . MET A 1 86 ? 16.912 -6.197 2.623 1.00 79.38 86 MET A C 1
ATOM 637 O O . MET A 1 86 ? 17.090 -5.289 1.823 1.00 79.38 86 MET A O 1
ATOM 641 N N . ASP A 1 87 ? 17.814 -7.150 2.845 1.00 89.81 87 ASP A N 1
ATOM 642 C CA . ASP A 1 87 ? 19.175 -7.151 2.295 1.00 89.81 87 ASP A CA 1
ATOM 643 C C . ASP A 1 87 ? 19.875 -5.793 2.492 1.00 89.81 87 ASP A C 1
ATOM 645 O O . ASP A 1 87 ? 19.990 -5.330 3.631 1.00 89.81 87 ASP A O 1
ATOM 649 N N . GLU A 1 88 ? 20.359 -5.154 1.429 1.00 93.00 88 GLU A N 1
ATOM 650 C CA . GLU A 1 88 ? 20.972 -3.825 1.485 1.00 93.00 88 GLU A CA 1
ATOM 651 C C . GLU A 1 88 ? 19.951 -2.676 1.491 1.00 93.00 88 GLU A C 1
ATOM 653 O O . GLU A 1 88 ? 20.323 -1.524 1.722 1.00 93.00 88 GLU A O 1
ATOM 658 N N . ALA A 1 89 ? 18.667 -2.979 1.281 1.00 88.50 89 ALA A N 1
ATOM 659 C CA . ALA A 1 89 ? 17.590 -2.009 1.326 1.00 88.50 89 ALA A CA 1
ATOM 660 C C . ALA A 1 89 ? 17.004 -1.849 2.742 1.00 88.50 89 ALA A C 1
ATOM 662 O O . ALA A 1 89 ? 16.713 -2.803 3.468 1.00 88.50 89 ALA A O 1
ATOM 663 N N . GLU A 1 90 ? 16.739 -0.606 3.127 1.00 91.81 90 GLU A N 1
ATOM 664 C CA . GLU A 1 90 ? 15.952 -0.261 4.307 1.00 91.81 90 GLU A CA 1
ATOM 665 C C . GLU A 1 90 ? 14.733 0.544 3.868 1.00 91.81 90 GLU A C 1
ATOM 667 O O . GLU A 1 90 ? 14.877 1.597 3.248 1.00 91.81 90 GLU A O 1
ATOM 672 N N . ALA A 1 91 ? 13.536 0.067 4.226 1.00 92.38 91 ALA A N 1
ATOM 673 C CA . ALA A 1 91 ? 12.291 0.788 4.008 1.00 92.38 91 ALA A CA 1
ATOM 674 C C . ALA A 1 91 ? 11.586 1.087 5.337 1.00 92.38 91 ALA A C 1
ATOM 676 O O . ALA A 1 91 ? 11.301 0.212 6.166 1.00 92.38 91 ALA A O 1
ATOM 677 N N . LYS A 1 92 ? 11.239 2.356 5.530 1.00 94.12 92 LYS A N 1
ATOM 678 C CA . LYS A 1 92 ? 10.441 2.824 6.656 1.00 94.12 92 LYS A CA 1
ATOM 679 C C . LYS A 1 92 ? 9.086 3.263 6.147 1.00 94.12 92 LYS A C 1
ATOM 681 O O . LYS A 1 92 ? 8.962 4.320 5.546 1.00 94.12 92 LYS A O 1
ATOM 686 N N . VAL A 1 93 ? 8.065 2.465 6.437 1.00 95.56 93 VAL A N 1
ATOM 687 C CA . VAL A 1 93 ? 6.670 2.863 6.246 1.00 95.56 93 VAL A CA 1
ATOM 688 C C . VAL A 1 93 ? 6.075 3.160 7.609 1.00 95.56 93 VAL A C 1
ATOM 690 O O . VAL A 1 93 ? 6.114 2.309 8.499 1.00 95.56 93 VAL A O 1
ATOM 693 N N . SER A 1 94 ? 5.546 4.369 7.767 1.00 94.38 94 SER A N 1
ATOM 694 C CA . SER A 1 94 ? 4.742 4.757 8.921 1.00 94.38 94 SER A CA 1
ATOM 695 C C . SER A 1 94 ? 3.333 5.121 8.476 1.00 94.38 94 SER A C 1
ATOM 697 O O . SER A 1 94 ? 3.145 5.779 7.450 1.00 94.38 94 SER A O 1
ATOM 699 N N . ILE A 1 95 ? 2.344 4.651 9.234 1.00 94.94 95 ILE A N 1
ATOM 700 C CA . ILE A 1 95 ? 0.928 4.827 8.913 1.00 94.94 95 ILE A CA 1
ATOM 701 C C . ILE A 1 95 ? 0.149 5.364 10.115 1.00 94.94 95 ILE A C 1
ATOM 703 O O . ILE A 1 95 ? 0.348 4.915 11.243 1.00 94.94 95 ILE A O 1
ATOM 707 N N . ASP A 1 96 ? -0.755 6.311 9.861 1.00 95.81 96 ASP A N 1
ATOM 708 C CA . ASP A 1 96 ? -1.822 6.721 10.780 1.00 95.81 96 ASP A CA 1
ATOM 709 C C . ASP A 1 96 ? -3.171 6.557 10.067 1.00 95.81 96 ASP A C 1
ATOM 711 O O . ASP A 1 96 ? -3.493 7.308 9.135 1.00 95.81 96 ASP A O 1
ATOM 715 N N . LEU A 1 97 ? -3.981 5.594 10.526 1.00 93.94 97 LEU A N 1
ATOM 716 C CA . LEU A 1 97 ? -5.338 5.316 10.028 1.00 93.94 97 LEU A CA 1
ATOM 717 C C . LEU A 1 97 ? -6.352 6.380 10.497 1.00 93.94 97 LEU A C 1
ATOM 719 O O . LEU A 1 97 ? -7.421 6.089 11.030 1.00 93.94 97 LEU A O 1
ATOM 723 N N . SER A 1 98 ? -6.018 7.647 10.267 1.00 92.12 98 SER A N 1
ATOM 724 C CA . SER A 1 98 ? -6.616 8.818 10.914 1.00 92.12 98 SER A CA 1
ATOM 725 C C . SER A 1 98 ? -7.902 9.364 10.297 1.00 92.12 98 SER A C 1
ATOM 727 O O . SER A 1 98 ? -8.467 10.312 10.842 1.00 92.12 98 SER A O 1
ATOM 729 N N . GLY A 1 99 ? -8.268 8.871 9.117 1.00 91.62 99 GLY A N 1
ATOM 730 C CA . GLY A 1 99 ? -9.353 9.390 8.279 1.00 91.62 99 GLY A CA 1
ATOM 731 C C . GLY A 1 99 ? -8.897 10.505 7.336 1.00 91.62 99 GLY A C 1
ATOM 732 O O . GLY A 1 99 ? -9.624 10.872 6.416 1.00 91.62 99 GLY A O 1
ATOM 733 N N . ARG A 1 100 ? -7.681 11.036 7.531 1.00 94.75 100 ARG A N 1
ATOM 734 C CA . ARG A 1 100 ? -7.131 12.151 6.756 1.00 94.75 100 ARG A CA 1
ATOM 735 C C . ARG A 1 100 ? -6.062 11.652 5.784 1.00 94.75 100 ARG A C 1
ATOM 737 O O . ARG A 1 100 ? -5.076 11.082 6.254 1.00 94.75 100 ARG A O 1
ATOM 744 N N . PRO A 1 101 ? -6.240 11.870 4.472 1.00 96.75 101 PRO A N 1
ATOM 745 C CA . PRO A 1 101 ? -5.256 11.474 3.478 1.00 96.75 101 PRO A CA 1
ATOM 746 C C . PRO A 1 101 ? -4.032 12.393 3.519 1.00 96.75 101 PRO A C 1
ATOM 748 O O . PRO A 1 101 ? -4.172 13.618 3.524 1.00 96.75 101 PRO A O 1
ATOM 751 N N . TYR A 1 102 ? -2.839 11.803 3.553 1.00 97.81 102 TYR A N 1
ATOM 752 C CA . TYR A 1 102 ? -1.571 12.514 3.377 1.00 97.81 102 TYR A CA 1
ATOM 753 C C . TYR A 1 102 ? -0.473 11.537 2.948 1.00 97.81 102 TYR A C 1
ATOM 755 O O . TYR A 1 102 ? -0.402 10.434 3.487 1.00 97.81 102 TYR A O 1
ATOM 763 N N . SER A 1 103 ? 0.390 11.923 2.010 1.00 97.75 103 SER A N 1
ATOM 764 C CA . SER A 1 103 ? 1.476 11.063 1.529 1.00 97.75 103 SER A CA 1
ATOM 765 C C . SER A 1 103 ? 2.807 11.804 1.524 1.00 97.75 103 SER A C 1
ATOM 767 O O . SER A 1 103 ? 2.874 12.958 1.100 1.00 97.75 103 SER A O 1
ATOM 769 N N . VAL A 1 104 ? 3.853 11.130 1.999 1.00 97.88 104 VAL A N 1
ATOM 770 C CA . VAL A 1 104 ? 5.254 11.545 1.866 1.00 97.88 104 VAL A CA 1
ATOM 771 C C . VAL A 1 104 ? 6.037 10.345 1.355 1.00 97.88 104 VAL A C 1
ATOM 773 O O . VAL A 1 104 ? 5.904 9.254 1.911 1.00 97.88 104 VAL A O 1
ATOM 776 N N . PHE A 1 105 ? 6.856 10.542 0.327 1.00 98.12 105 PHE A N 1
ATOM 777 C CA . PHE A 1 105 ? 7.734 9.510 -0.211 1.00 98.12 105 PHE A CA 1
ATOM 778 C C . PHE A 1 105 ? 9.147 10.074 -0.365 1.00 98.12 105 PHE A C 1
ATOM 780 O O . PHE A 1 105 ? 9.369 11.029 -1.105 1.00 98.12 105 PHE A O 1
ATOM 787 N N . GLU A 1 106 ? 10.097 9.499 0.364 1.00 97.88 106 GLU A N 1
ATOM 788 C CA . GLU A 1 106 ? 11.507 9.884 0.357 1.00 97.88 106 GLU A CA 1
ATOM 789 C C . GLU A 1 106 ? 12.353 8.706 -0.129 1.00 97.88 106 GLU A C 1
ATOM 791 O O . GLU A 1 106 ? 12.714 7.811 0.633 1.00 97.88 106 GLU A O 1
ATOM 796 N N . GLY A 1 107 ? 12.673 8.697 -1.415 1.00 94.56 107 GLY A N 1
ATOM 797 C CA . GLY A 1 107 ? 13.495 7.669 -2.040 1.00 94.56 107 GLY A CA 1
ATOM 798 C C . GLY A 1 107 ? 13.785 8.041 -3.484 1.00 94.56 107 GLY A C 1
ATOM 799 O O . GLY A 1 107 ? 13.075 8.854 -4.075 1.00 94.56 107 GLY A O 1
ATOM 800 N N . ALA A 1 108 ? 14.840 7.467 -4.048 1.00 94.69 108 ALA A N 1
ATOM 801 C CA . ALA A 1 108 ? 15.183 7.645 -5.450 1.00 94.69 108 ALA A CA 1
ATOM 802 C C . ALA A 1 108 ? 15.540 6.287 -6.043 1.00 94.69 108 ALA A C 1
ATOM 804 O O . ALA A 1 108 ? 16.348 5.568 -5.463 1.00 94.69 108 ALA A O 1
ATOM 805 N N . PHE A 1 109 ? 14.941 5.969 -7.188 1.00 95.62 109 PHE A N 1
ATOM 806 C CA . PHE A 1 109 ? 15.243 4.760 -7.947 1.00 95.62 109 PHE A CA 1
ATOM 807 C C . PHE A 1 109 ? 16.215 5.098 -9.078 1.00 95.62 109 PHE A C 1
ATOM 809 O O . PHE A 1 109 ? 16.064 6.129 -9.742 1.00 95.62 109 PHE A O 1
ATOM 816 N N . ALA A 1 110 ? 17.231 4.263 -9.281 1.00 94.88 110 ALA A N 1
ATOM 817 C CA . ALA A 1 110 ? 18.277 4.515 -10.274 1.00 94.88 110 ALA A CA 1
ATOM 818 C C . ALA A 1 110 ? 17.859 4.079 -11.687 1.00 94.88 110 ALA A C 1
ATOM 820 O O . ALA A 1 110 ? 18.228 4.702 -12.687 1.00 94.88 110 ALA A O 1
ATOM 821 N N . THR A 1 111 ? 17.087 3.002 -11.773 1.00 93.94 111 THR A N 1
ATOM 822 C CA . THR A 1 111 ? 16.579 2.407 -13.001 1.00 93.94 111 THR A CA 1
ATOM 823 C C . THR A 1 111 ? 15.133 2.839 -13.239 1.00 93.94 111 THR A C 1
ATOM 825 O O . THR A 1 111 ? 14.344 2.912 -12.300 1.00 93.94 111 THR A O 1
ATOM 828 N N . PRO A 1 112 ? 14.741 3.127 -14.491 1.00 94.12 112 PRO A N 1
ATOM 829 C CA . PRO A 1 112 ? 13.364 3.511 -14.803 1.00 94.12 112 PRO A CA 1
ATOM 830 C C . PRO A 1 112 ? 12.378 2.331 -14.772 1.00 94.12 112 PRO A C 1
ATOM 832 O O . PRO A 1 112 ? 11.172 2.556 -14.684 1.00 94.12 112 PRO A O 1
ATOM 835 N N . PHE A 1 113 ? 12.868 1.087 -14.854 1.00 94.69 113 PHE A N 1
ATOM 836 C CA . PHE A 1 113 ? 12.031 -0.111 -14.933 1.00 94.69 113 PHE A CA 1
ATOM 837 C C . PHE A 1 113 ? 12.624 -1.298 -14.168 1.00 94.69 113 PHE A C 1
ATOM 839 O O . PHE A 1 113 ? 13.821 -1.564 -14.273 1.00 94.69 113 PHE A O 1
ATOM 846 N N . ILE A 1 114 ? 11.751 -2.071 -13.518 1.00 94.62 114 ILE A N 1
ATOM 847 C CA . ILE A 1 114 ? 12.012 -3.426 -13.015 1.00 94.62 114 ILE A CA 1
ATOM 848 C C . ILE A 1 114 ? 11.112 -4.381 -13.806 1.00 94.62 114 ILE A C 1
ATOM 850 O O . ILE A 1 114 ? 9.903 -4.465 -13.580 1.00 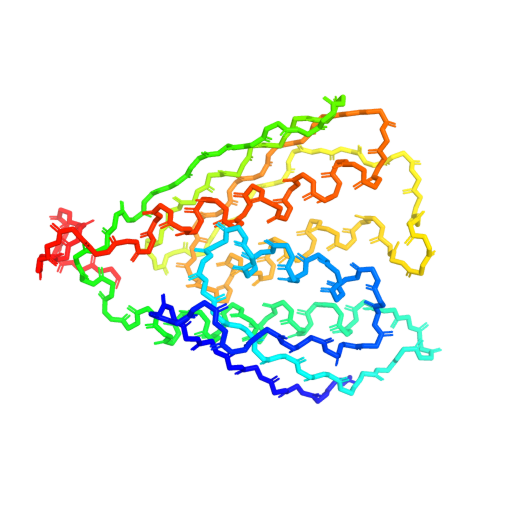94.62 114 ILE A O 1
ATOM 854 N N . GLY A 1 115 ? 11.679 -5.063 -14.803 1.00 90.94 115 GLY A N 1
ATOM 855 C CA . GLY A 1 115 ? 10.871 -5.773 -15.798 1.00 90.94 115 GLY A CA 1
ATOM 856 C C . GLY A 1 115 ? 9.966 -4.798 -16.563 1.00 90.94 115 GLY A C 1
ATOM 857 O O . GLY A 1 115 ? 10.462 -3.887 -17.218 1.00 90.94 115 GLY A O 1
ATOM 858 N N . GLU A 1 116 ? 8.647 -4.979 -16.468 1.00 88.25 116 GLU A N 1
ATOM 859 C CA . GLU A 1 116 ? 7.635 -4.099 -17.085 1.00 88.25 116 GLU A CA 1
ATOM 860 C C . GLU A 1 116 ? 7.113 -3.010 -16.130 1.00 88.25 116 GLU A C 1
ATOM 862 O O . GLU A 1 116 ? 6.358 -2.125 -16.532 1.00 88.25 116 GLU A O 1
ATOM 867 N N . TYR A 1 117 ? 7.508 -3.059 -14.857 1.00 94.81 117 TYR A N 1
ATOM 868 C CA . TYR A 1 117 ? 7.072 -2.105 -13.848 1.00 94.81 117 TYR A CA 1
ATOM 869 C C . TYR A 1 117 ? 7.927 -0.846 -13.892 1.00 94.81 117 TYR A C 1
ATOM 871 O O . TYR A 1 117 ? 9.149 -0.926 -13.781 1.00 94.81 117 TYR A O 1
ATOM 879 N N . ARG A 1 118 ? 7.293 0.321 -14.016 1.00 95.44 118 ARG A N 1
ATOM 880 C CA . ARG A 1 118 ? 7.996 1.601 -13.915 1.00 95.44 118 ARG A CA 1
ATOM 881 C C . ARG A 1 118 ? 8.239 1.949 -12.449 1.00 95.44 118 ARG A C 1
ATOM 883 O O . ARG A 1 118 ? 7.294 2.004 -11.665 1.00 95.44 118 ARG A O 1
ATOM 890 N N . THR A 1 119 ? 9.488 2.207 -12.080 1.00 95.75 119 THR A N 1
ATOM 891 C CA . THR A 1 119 ? 9.879 2.461 -10.680 1.00 95.75 119 THR A CA 1
ATOM 892 C C . THR A 1 119 ? 9.265 3.734 -10.102 1.00 95.75 119 THR A C 1
ATOM 894 O O . THR A 1 119 ? 8.974 3.789 -8.907 1.00 95.75 119 THR A O 1
ATOM 897 N N . ASP A 1 120 ? 8.987 4.732 -10.945 1.00 93.69 120 ASP A N 1
ATOM 898 C CA . ASP A 1 120 ? 8.286 5.955 -10.549 1.00 93.69 120 ASP A CA 1
ATOM 899 C C . ASP A 1 120 ? 6.855 5.685 -10.057 1.00 93.69 120 ASP A C 1
ATOM 901 O O . ASP A 1 120 ? 6.351 6.408 -9.196 1.00 93.69 120 ASP A O 1
ATOM 905 N N . LEU A 1 121 ? 6.217 4.599 -10.509 1.00 97.00 121 LEU A N 1
ATOM 906 C CA . LEU A 1 121 ? 4.877 4.225 -10.060 1.00 97.00 121 LEU A CA 1
ATOM 907 C C . LEU A 1 121 ? 4.835 3.751 -8.605 1.00 97.00 121 LEU A C 1
ATOM 909 O O . LEU A 1 121 ? 3.757 3.759 -8.013 1.00 97.00 121 LEU A O 1
ATOM 913 N N . THR A 1 122 ? 5.972 3.419 -7.986 1.00 97.69 122 THR A N 1
ATOM 914 C CA . THR A 1 122 ? 6.006 3.059 -6.560 1.00 97.69 122 THR A CA 1
ATOM 915 C C . THR A 1 122 ? 5.469 4.200 -5.710 1.00 97.69 122 THR A C 1
ATOM 917 O O . THR A 1 122 ? 4.536 3.998 -4.935 1.00 97.69 122 THR A O 1
ATOM 920 N N . GLU A 1 123 ? 5.972 5.420 -5.903 1.00 97.62 123 GLU A N 1
ATOM 921 C CA . GLU A 1 123 ? 5.456 6.596 -5.198 1.00 97.62 123 GLU A CA 1
ATOM 922 C C . GLU A 1 123 ? 3.961 6.813 -5.485 1.00 97.62 123 GLU A C 1
ATOM 924 O O . GLU A 1 123 ? 3.178 7.066 -4.564 1.00 97.62 123 GLU A O 1
ATOM 929 N N . HIS A 1 124 ? 3.551 6.670 -6.750 1.00 97.12 124 HIS A N 1
ATOM 930 C CA . HIS A 1 124 ? 2.152 6.825 -7.153 1.00 97.12 124 HIS A CA 1
ATOM 931 C C . HIS A 1 124 ? 1.224 5.835 -6.440 1.00 97.12 124 HIS A C 1
ATOM 933 O O . HIS A 1 124 ? 0.140 6.232 -6.008 1.00 97.12 124 HIS A O 1
ATOM 939 N N . VAL A 1 125 ? 1.644 4.581 -6.242 1.00 98.38 125 VAL A N 1
ATOM 940 C CA . VAL A 1 125 ? 0.876 3.580 -5.487 1.00 98.38 125 VAL A CA 1
ATOM 941 C C . VAL A 1 125 ? 0.662 4.031 -4.044 1.00 98.38 125 VAL A C 1
ATOM 943 O O . VAL A 1 125 ? -0.471 4.025 -3.561 1.00 98.38 125 VAL A O 1
ATOM 946 N N . PHE A 1 126 ? 1.716 4.468 -3.350 1.00 98.19 126 PHE A N 1
ATOM 947 C CA . PHE A 1 126 ? 1.609 4.914 -1.956 1.00 98.19 126 PHE A CA 1
ATOM 948 C C . PHE A 1 126 ? 0.756 6.174 -1.804 1.00 98.19 126 PHE A C 1
ATOM 950 O O . PHE A 1 126 ? -0.018 6.280 -0.848 1.00 98.19 126 PHE A O 1
ATOM 957 N N . ARG A 1 127 ? 0.856 7.104 -2.757 1.00 98.38 127 ARG A N 1
ATOM 958 C CA . ARG A 1 127 ? 0.014 8.303 -2.808 1.00 98.38 127 ARG A CA 1
ATOM 959 C C . ARG A 1 127 ? -1.457 7.939 -2.998 1.00 98.38 127 ARG A C 1
ATOM 961 O O . ARG A 1 127 ? -2.291 8.323 -2.180 1.00 98.38 127 ARG A O 1
ATOM 968 N N . SER A 1 128 ? -1.747 7.117 -4.006 1.00 98.38 128 SER A N 1
ATOM 969 C CA . SER A 1 128 ? -3.101 6.657 -4.333 1.00 98.38 128 SER A CA 1
ATOM 970 C C . SER A 1 128 ? -3.736 5.899 -3.169 1.00 98.38 128 SER A C 1
ATOM 972 O O . SER A 1 128 ? -4.893 6.145 -2.815 1.00 98.38 128 SER A O 1
ATOM 974 N N . LEU A 1 129 ? -2.962 5.026 -2.514 1.00 98.06 129 LEU A N 1
ATOM 975 C CA . LEU A 1 129 ? -3.387 4.312 -1.314 1.00 98.06 129 LEU A CA 1
ATOM 976 C C . LEU A 1 129 ? -3.701 5.266 -0.162 1.00 98.06 129 LEU A C 1
ATOM 978 O O . LEU A 1 129 ? -4.762 5.135 0.441 1.00 98.06 129 LEU A O 1
ATOM 982 N N . ALA A 1 130 ? -2.822 6.222 0.153 1.00 97.88 130 ALA A N 1
ATOM 983 C CA . ALA A 1 130 ? -3.035 7.171 1.248 1.00 97.88 130 ALA A CA 1
ATOM 984 C C . ALA A 1 130 ? -4.332 7.975 1.065 1.00 97.88 130 ALA A C 1
ATOM 986 O O . ALA A 1 130 ? -5.132 8.115 2.000 1.00 97.88 130 ALA A O 1
ATOM 987 N N . GLU A 1 131 ? -4.561 8.449 -0.161 1.00 98.06 131 GLU A N 1
ATOM 988 C CA . GLU A 1 131 ? -5.754 9.197 -0.552 1.00 98.06 131 GLU A CA 1
ATOM 989 C C . GLU A 1 131 ? -7.033 8.385 -0.348 1.00 98.06 131 GLU A C 1
ATOM 991 O O . GLU A 1 131 ? -7.964 8.825 0.335 1.00 98.06 131 GLU A O 1
ATOM 996 N N . HIS A 1 132 ? -7.059 7.163 -0.874 1.00 98.06 132 HIS A N 1
ATOM 997 C CA . HIS A 1 132 ? -8.282 6.371 -0.944 1.00 98.06 132 HIS A CA 1
ATOM 998 C C . HIS A 1 132 ? -8.557 5.552 0.317 1.00 98.06 132 HIS A C 1
ATOM 1000 O O . HIS A 1 132 ? -9.721 5.330 0.666 1.00 98.06 132 HIS A O 1
ATOM 1006 N N . LEU A 1 133 ? -7.511 5.202 1.067 1.00 97.00 133 LEU A N 1
ATOM 1007 C CA . LEU A 1 133 ? -7.626 4.665 2.420 1.00 97.00 133 LEU A CA 1
ATOM 1008 C C . LEU A 1 133 ? -8.074 5.741 3.427 1.00 97.00 133 LEU A C 1
ATOM 1010 O O . LEU A 1 133 ? -8.680 5.433 4.460 1.00 97.00 133 LEU A O 1
ATOM 1014 N N . GLY A 1 134 ? -7.795 7.019 3.146 1.00 96.38 134 GLY A N 1
ATOM 1015 C CA . GLY A 1 134 ? -7.951 8.104 4.115 1.00 96.38 134 GLY A CA 1
ATOM 1016 C C . GLY A 1 134 ? -6.981 7.922 5.282 1.00 96.38 134 GLY A C 1
ATOM 1017 O O . GLY A 1 134 ? -7.401 7.827 6.443 1.00 96.38 134 GLY A O 1
ATOM 1018 N N . ALA A 1 135 ? -5.697 7.792 4.958 1.00 96.62 135 ALA A N 1
ATOM 1019 C CA . ALA A 1 135 ? -4.614 7.595 5.912 1.00 96.62 135 ALA A CA 1
ATOM 1020 C C . ALA A 1 135 ? -3.446 8.538 5.615 1.00 96.62 135 ALA A C 1
ATOM 1022 O O . ALA A 1 135 ? -3.221 8.927 4.469 1.00 96.62 135 ALA A O 1
ATOM 1023 N N . ALA A 1 136 ? -2.685 8.866 6.657 1.00 97.81 136 ALA A N 1
ATOM 1024 C CA . ALA A 1 136 ? -1.369 9.454 6.470 1.00 97.81 136 ALA A CA 1
ATOM 1025 C C . ALA A 1 136 ? -0.365 8.308 6.304 1.00 97.81 136 ALA A C 1
ATOM 1027 O O . ALA A 1 136 ? -0.271 7.463 7.196 1.00 97.81 136 ALA A O 1
ATOM 1028 N N . ILE A 1 137 ? 0.344 8.265 5.176 1.00 97.81 137 ILE A N 1
ATOM 1029 C CA . ILE A 1 137 ? 1.356 7.249 4.865 1.00 97.81 137 ILE A CA 1
ATOM 1030 C C . ILE A 1 137 ? 2.660 7.958 4.514 1.00 97.81 137 ILE A C 1
ATOM 1032 O O . ILE A 1 137 ? 2.718 8.715 3.548 1.00 97.81 137 ILE A O 1
ATOM 1036 N N . HIS A 1 138 ? 3.701 7.731 5.309 1.00 97.69 138 HIS A N 1
ATOM 1037 C CA . HIS A 1 138 ? 5.037 8.244 5.022 1.00 97.69 138 HIS A CA 1
ATOM 1038 C C . HIS A 1 138 ? 5.963 7.069 4.739 1.00 97.69 138 HIS A C 1
ATOM 1040 O O . HIS A 1 138 ? 6.029 6.130 5.538 1.00 97.69 138 HIS A O 1
ATOM 1046 N N . VAL A 1 139 ? 6.677 7.149 3.624 1.00 97.62 139 VAL A N 1
ATOM 1047 C CA . VAL A 1 139 ? 7.636 6.150 3.167 1.00 97.62 139 VAL A CA 1
ATOM 1048 C C . VAL A 1 139 ? 9.004 6.804 3.061 1.00 97.62 139 VAL A C 1
ATOM 1050 O O . VAL A 1 139 ? 9.125 7.860 2.446 1.00 97.62 139 VAL A O 1
ATOM 1053 N N . SER A 1 140 ? 10.033 6.174 3.620 1.00 97.19 140 SER A N 1
ATOM 1054 C CA . SER A 1 140 ? 11.416 6.446 3.237 1.00 97.19 140 SER A CA 1
ATOM 1055 C C . SER A 1 140 ? 12.128 5.157 2.858 1.00 97.19 140 SER A C 1
ATOM 1057 O O . SER A 1 140 ? 11.898 4.120 3.482 1.00 97.19 140 SER A O 1
ATOM 1059 N N . VAL A 1 141 ? 12.959 5.204 1.820 1.00 96.94 141 VAL A N 1
ATOM 1060 C CA . VAL A 1 141 ? 13.671 4.027 1.324 1.00 96.94 141 VAL A CA 1
ATOM 1061 C C . VAL A 1 141 ? 15.077 4.370 0.848 1.00 96.94 141 VAL A C 1
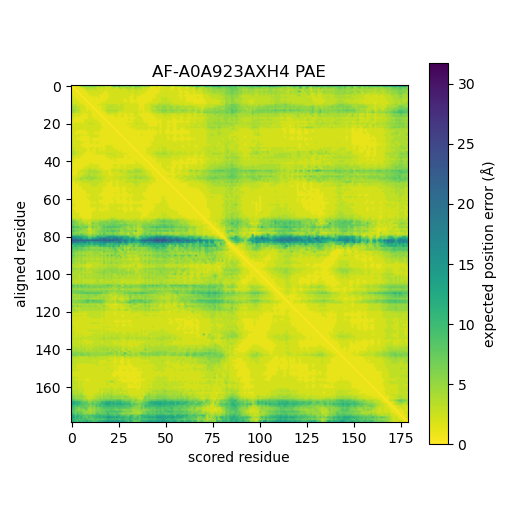ATOM 1063 O O . VAL A 1 141 ? 15.297 5.361 0.152 1.00 96.94 141 VAL A O 1
ATOM 1066 N N . THR A 1 142 ? 16.033 3.526 1.225 1.00 96.31 142 THR A N 1
ATOM 1067 C CA . THR A 1 142 ? 17.432 3.572 0.779 1.00 96.31 142 THR A CA 1
ATOM 1068 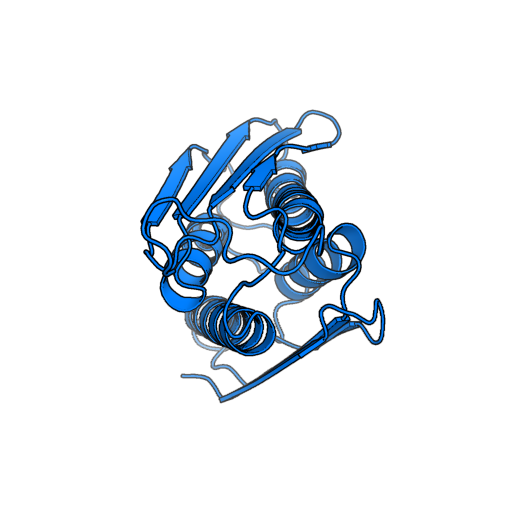C C . THR A 1 142 ? 17.897 2.166 0.430 1.00 96.31 142 THR A C 1
ATOM 1070 O O . THR A 1 142 ? 17.505 1.235 1.125 1.00 96.31 142 THR A O 1
ATOM 1073 N N . GLY A 1 143 ? 18.746 2.008 -0.580 1.00 94.56 143 GLY A N 1
ATOM 1074 C CA . GLY A 1 143 ? 19.310 0.721 -0.991 1.00 94.56 143 GLY A CA 1
ATOM 1075 C C . GLY A 1 143 ? 20.186 0.870 -2.233 1.00 94.56 143 GLY A C 1
ATOM 1076 O O . GLY A 1 143 ? 20.400 1.991 -2.702 1.00 94.56 143 GLY A O 1
ATOM 1077 N N . GLU A 1 144 ? 20.706 -0.249 -2.733 1.00 94.31 144 GLU A N 1
ATOM 1078 C CA . GLU A 1 144 ? 21.518 -0.294 -3.958 1.00 94.31 144 GLU A CA 1
ATOM 1079 C C . GLU A 1 144 ? 20.747 -0.913 -5.130 1.00 94.31 144 GLU A C 1
ATOM 1081 O O . GLU A 1 144 ? 20.939 -0.488 -6.270 1.00 94.31 144 GLU A O 1
ATOM 1086 N N . ASP A 1 145 ? 19.861 -1.877 -4.861 1.00 95.94 145 ASP A N 1
ATOM 1087 C CA . ASP A 1 145 ? 19.018 -2.520 -5.864 1.00 95.94 145 ASP A CA 1
ATOM 1088 C C . ASP A 1 145 ? 17.567 -1.994 -5.813 1.00 95.94 145 ASP A C 1
ATOM 1090 O O . ASP A 1 145 ? 16.891 -2.029 -4.781 1.00 95.94 145 ASP A O 1
ATOM 1094 N N . ASP A 1 146 ? 17.059 -1.506 -6.951 1.00 97.44 146 ASP A N 1
ATOM 1095 C CA . ASP A 1 146 ? 15.718 -0.911 -7.037 1.00 97.44 146 ASP A CA 1
ATOM 1096 C C . ASP A 1 146 ? 14.585 -1.934 -6.852 1.00 97.44 146 ASP A C 1
ATOM 1098 O O . ASP A 1 146 ? 13.511 -1.576 -6.348 1.00 97.44 146 ASP A O 1
ATOM 1102 N N . HIS A 1 147 ? 14.801 -3.202 -7.232 1.00 96.94 147 HIS A N 1
ATOM 1103 C CA . HIS A 1 147 ? 13.873 -4.290 -6.913 1.00 96.94 147 HIS A CA 1
ATOM 1104 C C . HIS A 1 147 ? 13.817 -4.437 -5.402 1.00 96.94 147 HIS A C 1
ATOM 1106 O O . HIS A 1 147 ? 12.720 -4.415 -4.837 1.00 96.94 147 HIS A O 1
ATOM 1112 N N . HIS A 1 148 ? 14.971 -4.525 -4.739 1.00 96.81 148 HIS A N 1
ATOM 1113 C CA . HIS A 1 148 ? 15.014 -4.681 -3.290 1.00 96.81 148 HIS A CA 1
ATOM 1114 C C . HIS A 1 148 ? 14.346 -3.510 -2.569 1.00 96.81 148 HIS A C 1
ATOM 1116 O O . HIS A 1 148 ? 13.509 -3.713 -1.689 1.00 96.81 148 HIS A O 1
ATOM 1122 N N . MET A 1 149 ? 14.644 -2.280 -2.984 1.00 97.25 149 MET A N 1
ATOM 1123 C CA . MET A 1 149 ? 14.021 -1.074 -2.443 1.00 97.25 149 MET A CA 1
ATOM 1124 C C . MET A 1 149 ? 12.500 -1.077 -2.626 1.00 97.25 149 MET A C 1
ATOM 1126 O O . MET A 1 149 ? 11.762 -0.773 -1.683 1.00 97.25 149 MET A O 1
ATOM 1130 N N . THR A 1 150 ? 12.013 -1.443 -3.814 1.00 97.31 150 THR A N 1
ATOM 1131 C CA . THR A 1 150 ? 10.573 -1.482 -4.093 1.00 97.31 150 THR A CA 1
ATOM 1132 C C . THR A 1 150 ? 9.891 -2.546 -3.236 1.00 97.31 150 THR A C 1
ATOM 1134 O O . THR A 1 150 ? 8.952 -2.242 -2.501 1.00 97.31 150 THR A O 1
ATOM 1137 N N . GLU A 1 151 ? 10.404 -3.774 -3.235 1.00 97.19 151 GLU A N 1
ATOM 1138 C CA . GLU A 1 151 ? 9.840 -4.877 -2.457 1.00 97.19 151 GLU A CA 1
ATOM 1139 C C . GLU A 1 151 ? 9.883 -4.601 -0.946 1.00 97.19 151 GLU A C 1
ATOM 1141 O O . GLU A 1 151 ? 8.899 -4.851 -0.241 1.00 97.19 151 GLU A O 1
ATOM 1146 N N . ALA A 1 152 ? 10.964 -3.995 -0.443 1.00 96.50 152 ALA A N 1
ATOM 1147 C CA . ALA A 1 152 ? 11.070 -3.565 0.948 1.00 96.50 152 ALA A CA 1
ATOM 1148 C C . ALA A 1 152 ? 9.951 -2.580 1.326 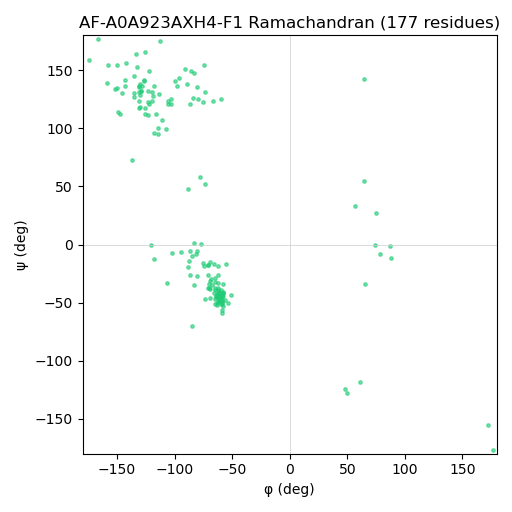1.00 96.50 152 ALA A C 1
ATOM 1150 O O . ALA A 1 152 ? 9.340 -2.740 2.387 1.00 96.50 152 ALA A O 1
ATOM 1151 N N . CYS A 1 153 ? 9.616 -1.617 0.456 1.00 97.25 153 CYS A N 1
ATOM 1152 C CA . CYS A 1 153 ? 8.501 -0.691 0.680 1.00 97.25 153 CYS A CA 1
ATOM 1153 C C . CYS A 1 153 ? 7.164 -1.428 0.855 1.00 97.25 153 CYS A C 1
ATOM 1155 O O . CYS A 1 153 ? 6.425 -1.156 1.805 1.00 97.25 153 CYS A O 1
ATOM 1157 N N . PHE A 1 154 ? 6.843 -2.383 -0.022 1.00 97.56 154 PHE A N 1
ATOM 1158 C CA . PHE A 1 154 ? 5.572 -3.119 0.039 1.00 97.56 154 PHE A CA 1
ATOM 1159 C C . PHE A 1 154 ? 5.507 -4.098 1.221 1.00 97.56 154 PHE A C 1
ATOM 1161 O O . PHE A 1 154 ? 4.479 -4.195 1.899 1.00 97.56 154 PHE A O 1
ATOM 1168 N N . LYS A 1 155 ? 6.618 -4.761 1.561 1.00 96.25 155 LYS A N 1
ATOM 1169 C CA . LYS A 1 155 ? 6.713 -5.577 2.783 1.00 96.25 155 LYS A CA 1
ATOM 1170 C C . LYS A 1 155 ? 6.538 -4.726 4.041 1.00 96.25 155 LYS A C 1
ATOM 1172 O O . LYS A 1 155 ? 5.794 -5.112 4.950 1.00 96.25 155 LYS A O 1
ATOM 1177 N N . ALA A 1 156 ? 7.189 -3.563 4.091 1.00 96.06 156 ALA A N 1
ATOM 1178 C CA . ALA A 1 156 ? 7.055 -2.606 5.183 1.00 96.06 156 ALA A CA 1
ATOM 1179 C C . ALA A 1 156 ? 5.611 -2.101 5.312 1.00 96.06 156 ALA A C 1
ATOM 1181 O O . ALA A 1 156 ? 5.097 -2.030 6.427 1.00 96.06 156 ALA A O 1
ATOM 1182 N N . LEU A 1 157 ? 4.926 -1.835 4.194 1.00 97.00 157 LEU A N 1
ATOM 1183 C CA . LEU A 1 157 ? 3.503 -1.489 4.183 1.00 97.00 157 LEU A CA 1
ATOM 1184 C C . LEU A 1 157 ? 2.647 -2.594 4.807 1.00 97.00 157 LEU A C 1
ATOM 1186 O O . LEU A 1 157 ? 1.850 -2.308 5.700 1.00 97.00 157 LEU A O 1
ATOM 1190 N N . GLY A 1 158 ? 2.841 -3.851 4.396 1.00 95.25 158 GLY A N 1
ATOM 1191 C CA . GLY A 1 158 ? 2.144 -4.995 4.989 1.00 95.25 158 GLY A CA 1
ATOM 1192 C C . GLY A 1 158 ? 2.366 -5.082 6.503 1.00 95.25 158 GLY A C 1
ATOM 1193 O O . GLY A 1 158 ? 1.410 -5.182 7.271 1.00 95.25 158 GLY A O 1
ATOM 1194 N N . ARG A 1 159 ? 3.616 -4.960 6.971 1.00 94.06 159 ARG A N 1
ATOM 1195 C CA . ARG A 1 159 ? 3.938 -4.970 8.412 1.00 94.06 159 ARG A CA 1
ATOM 1196 C C . ARG A 1 159 ? 3.322 -3.800 9.177 1.00 94.06 159 ARG A C 1
ATOM 1198 O O . ARG A 1 159 ? 2.776 -4.013 10.260 1.00 94.06 159 ARG A O 1
ATOM 1205 N N . ALA A 1 160 ? 3.383 -2.595 8.618 1.00 95.19 160 ALA A N 1
ATOM 1206 C CA . ALA A 1 160 ? 2.800 -1.407 9.225 1.00 95.19 160 ALA A CA 1
ATOM 1207 C C . ALA A 1 160 ? 1.272 -1.539 9.330 1.00 95.19 160 ALA A C 1
ATOM 1209 O O . ALA A 1 160 ? 0.707 -1.288 10.394 1.00 95.19 160 ALA A O 1
ATOM 1210 N N . LEU A 1 161 ? 0.611 -2.019 8.270 1.00 95.06 161 LEU A N 1
ATOM 1211 C CA . LEU A 1 161 ? -0.822 -2.307 8.283 1.00 95.06 161 LEU A CA 1
ATOM 1212 C C . LEU A 1 161 ? -1.167 -3.355 9.336 1.00 95.06 161 LEU A C 1
ATOM 1214 O O . LEU A 1 161 ? -2.044 -3.098 10.150 1.00 95.06 161 LEU A O 1
ATOM 1218 N N . ARG A 1 162 ? -0.447 -4.482 9.398 1.00 93.38 162 ARG A N 1
ATOM 1219 C CA . ARG A 1 162 ? -0.688 -5.540 10.394 1.00 93.38 162 ARG A CA 1
ATOM 1220 C C . ARG A 1 162 ? -0.737 -5.006 11.823 1.00 93.38 162 ARG A C 1
ATOM 1222 O O . ARG A 1 162 ? -1.588 -5.418 12.607 1.00 93.38 162 ARG A O 1
ATOM 1229 N N . GLN A 1 163 ? 0.190 -4.116 12.170 1.00 92.56 163 GLN A N 1
ATOM 123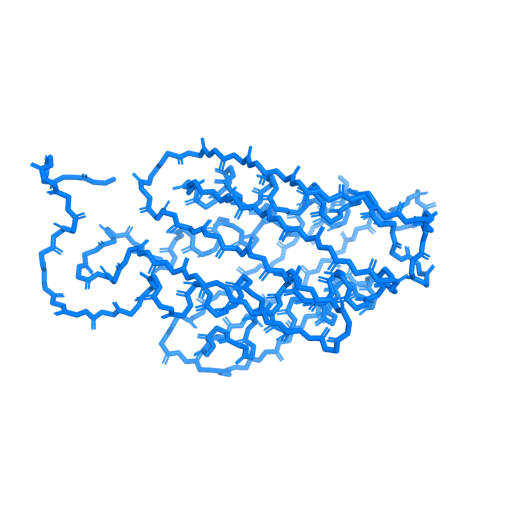0 C CA . GLN A 1 163 ? 0.207 -3.480 13.482 1.00 92.56 163 GLN A CA 1
ATOM 1231 C C . GLN A 1 163 ? -0.972 -2.508 13.642 1.00 92.56 163 GLN A C 1
ATOM 1233 O O . GLN A 1 163 ? -1.675 -2.557 14.649 1.00 92.56 163 GLN A O 1
ATOM 1238 N N . ALA A 1 164 ? -1.218 -1.666 12.638 1.00 93.00 164 ALA A N 1
ATOM 1239 C CA . ALA A 1 164 ? -2.228 -0.617 12.693 1.00 93.00 164 ALA A CA 1
ATOM 1240 C C . ALA A 1 164 ? -3.675 -1.140 12.704 1.00 93.00 164 ALA A C 1
ATOM 1242 O O . ALA A 1 164 ? -4.537 -0.503 13.306 1.00 93.00 164 ALA A O 1
ATOM 1243 N N . ILE A 1 165 ? -3.960 -2.277 12.063 1.00 93.81 165 ILE A N 1
ATOM 1244 C CA . ILE A 1 165 ? -5.315 -2.850 11.973 1.00 93.81 165 ILE A CA 1
ATOM 1245 C C . ILE A 1 165 ? -5.670 -3.767 13.147 1.00 93.81 165 ILE A C 1
ATOM 1247 O O . ILE A 1 165 ? -6.835 -4.112 13.321 1.00 93.81 165 ILE A O 1
ATOM 1251 N N . ARG A 1 166 ? -4.685 -4.182 13.953 1.00 92.50 166 ARG A N 1
ATOM 1252 C CA . ARG A 1 166 ? -4.897 -5.129 15.051 1.00 92.50 166 ARG A CA 1
ATOM 1253 C C . ARG A 1 166 ? -5.900 -4.575 16.058 1.00 92.50 166 ARG A C 1
ATOM 1255 O O . ARG A 1 166 ? -5.663 -3.508 16.608 1.00 92.50 166 ARG A O 1
ATOM 1262 N N . VAL A 1 167 ? -6.962 -5.317 16.354 1.00 91.81 167 VAL A N 1
ATOM 1263 C CA . VAL A 1 167 ? -7.926 -4.941 17.397 1.00 91.81 167 VAL A CA 1
ATOM 1264 C C . VAL A 1 167 ? -7.333 -5.206 18.789 1.00 91.81 167 VAL A C 1
ATOM 1266 O O . VAL A 1 167 ? -6.950 -6.329 19.113 1.00 91.81 167 VAL A O 1
ATOM 1269 N N . GLU A 1 168 ? -7.261 -4.163 19.610 1.00 88.62 168 GLU A N 1
ATOM 1270 C CA . GLU A 1 168 ? -6.741 -4.142 20.983 1.00 88.62 168 GLU A CA 1
ATOM 1271 C C . GLU A 1 168 ? -7.800 -3.694 22.018 1.00 88.62 168 GLU A C 1
ATOM 1273 O O . GLU A 1 168 ? -7.514 -3.658 23.214 1.00 88.62 168 GLU A O 1
ATOM 1278 N N . GLY A 1 169 ? -9.030 -3.380 21.589 1.00 89.88 169 GLY A N 1
ATOM 1279 C CA . GLY A 1 169 ? -10.151 -3.015 22.466 1.00 89.88 169 GLY A CA 1
ATOM 1280 C C . GLY A 1 169 ? -11.390 -2.530 21.705 1.00 89.88 169 GLY A C 1
ATOM 1281 O O . GLY A 1 169 ? -11.570 -2.852 20.536 1.00 89.88 169 GLY A O 1
ATOM 1282 N N . ASP A 1 170 ? -12.233 -1.723 22.359 1.00 87.88 170 ASP A N 1
ATOM 1283 C CA . ASP A 1 170 ? -13.592 -1.401 21.871 1.00 87.88 170 ASP A CA 1
ATOM 1284 C C . ASP A 1 170 ? -13.777 0.107 21.575 1.00 87.88 170 ASP A C 1
ATOM 1286 O O . ASP A 1 170 ? -14.786 0.563 21.010 1.00 87.88 170 ASP A O 1
ATOM 1290 N N . ALA A 1 171 ? -12.813 0.911 22.029 1.00 87.31 171 ALA A N 1
ATOM 1291 C CA . ALA A 1 171 ? -12.839 2.365 21.965 1.00 87.31 171 ALA A CA 1
ATOM 1292 C C . ALA A 1 171 ? -12.315 2.879 20.619 1.00 87.31 171 ALA A C 1
ATOM 1294 O O . ALA A 1 171 ? -11.419 2.289 20.021 1.00 87.31 171 ALA A O 1
ATOM 1295 N N . VAL A 1 172 ? -12.827 4.022 20.156 1.00 89.94 172 VAL A N 1
ATOM 1296 C CA . VAL A 1 172 ? -12.206 4.752 19.040 1.00 89.94 172 VAL A CA 1
ATOM 1297 C C . VAL A 1 172 ? -10.837 5.265 19.516 1.00 89.94 172 VAL A C 1
ATOM 1299 O O . VAL A 1 172 ? -10.802 6.004 20.505 1.00 89.94 172 VAL A O 1
ATOM 1302 N N . PRO A 1 173 ? -9.714 4.938 18.845 1.00 87.81 173 PRO A N 1
ATOM 1303 C CA . PRO A 1 173 ? -8.375 5.345 19.271 1.00 87.81 173 PRO A CA 1
ATOM 1304 C C . PRO A 1 173 ? -8.092 6.813 18.898 1.00 87.81 173 PRO A C 1
ATOM 1306 O O . PRO A 1 173 ? -7.157 7.123 18.162 1.00 87.81 173 PRO A O 1
ATOM 1309 N N . SER A 1 174 ? -8.923 7.744 19.379 1.00 87.56 174 SER A N 1
ATOM 1310 C CA . SER A 1 174 ? -8.868 9.182 19.092 1.00 87.56 174 SER A CA 1
ATOM 1311 C C . SER A 1 174 ? -9.301 9.997 20.306 1.00 87.56 174 SER A C 1
ATOM 1313 O O . SER A 1 174 ? -10.388 9.800 20.844 1.00 87.56 174 SER A O 1
ATOM 1315 N N . THR A 1 175 ? -8.503 10.996 20.690 1.00 83.56 175 THR A N 1
ATOM 1316 C CA . THR A 1 175 ? -8.869 11.948 21.756 1.00 83.56 175 THR A CA 1
ATOM 1317 C C . THR A 1 175 ? -10.063 12.829 21.385 1.00 83.56 175 THR A C 1
ATOM 1319 O O . THR A 1 175 ? -10.683 13.419 22.264 1.00 83.56 175 THR A O 1
ATOM 1322 N N . LYS A 1 176 ? -10.411 12.907 20.094 1.00 88.62 176 LYS A N 1
ATOM 1323 C CA . LYS A 1 176 ? -11.592 13.626 19.593 1.00 88.62 176 LYS A CA 1
ATOM 1324 C C . LYS A 1 176 ? -12.864 12.769 19.606 1.00 88.62 176 LYS A C 1
ATOM 1326 O O . LYS A 1 176 ? -13.924 1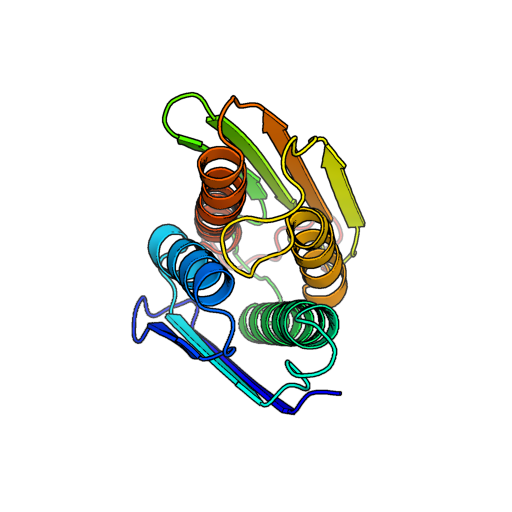3.280 19.266 1.00 88.62 176 LYS A O 1
ATOM 1331 N N . GLY A 1 177 ? -12.765 11.480 19.948 1.00 82.88 177 GLY A N 1
ATOM 1332 C CA . GLY A 1 177 ? -13.892 10.539 19.975 1.00 82.88 177 GLY A CA 1
ATOM 1333 C C . GLY A 1 177 ? -14.397 10.079 18.602 1.00 82.88 177 GLY A C 1
ATOM 1334 O O . GLY A 1 177 ? -15.317 9.272 18.547 1.00 82.88 177 GLY A O 1
ATOM 1335 N N . VAL A 1 178 ? -13.797 10.566 17.509 1.00 84.88 178 VAL A N 1
ATOM 1336 C CA . VAL A 1 178 ? -14.144 10.241 16.114 1.00 84.88 178 VAL A CA 1
ATOM 1337 C C . VAL A 1 178 ? -12.881 10.141 15.245 1.00 84.88 178 VAL A C 1
ATOM 1339 O O . VAL A 1 178 ? -11.847 10.738 15.592 1.00 84.88 178 VAL A O 1
ATOM 1342 N N . LEU A 1 179 ? -12.975 9.392 14.140 1.00 83.00 179 LEU A N 1
ATOM 1343 C CA . LEU A 1 179 ? -11.964 9.211 13.088 1.00 83.00 179 LEU A CA 1
ATOM 1344 C C . LEU A 1 179 ? -12.608 9.308 11.702 1.00 83.00 179 LEU A C 1
ATOM 1346 O O . LEU A 1 179 ? -13.771 8.869 11.577 1.00 83.00 179 LEU A O 1
#

Mean predicted aligned error: 3.55 Å

Solvent-accessible surface area (backbone atoms only — not comparable to full-atom values): 8959 Å² total; per-residue (Å²): 117,64,48,76,50,55,49,55,40,80,90,33,60,61,68,71,48,62,44,51,87,44,69,64,58,29,54,38,54,50,35,23,27,66,50,29,49,17,17,36,38,38,41,39,55,43,49,61,89,79,46,59,61,60,39,51,42,53,48,25,32,43,45,13,40,29,50,35,58,66,49,63,84,53,52,9,29,54,39,42,23,66,52,34,76,38,91,78,14,42,13,38,22,39,42,37,71,57,55,49,55,38,64,46,75,49,65,84,69,90,55,69,54,58,88,90,39,50,51,72,51,56,57,48,33,52,39,34,25,13,53,43,38,16,15,33,34,37,38,38,44,48,56,85,49,58,65,46,32,51,51,22,41,31,36,6,43,8,41,11,46,35,42,16,64,37,74,78,57,82,51,52,84,38,98,78,68,62,100

Sequence (179 aa):
ETRIVCAVDLDAAAPVAIETGVGFFDHMIEQVAAHGGFSIRLSCAGDLHIDPHHTIEDSAIALGQALKQALGERRGIGRYGFVLPMDEAEAKVSIDLSGRPYSVFEGAFATPFIGEYRTDLTEHVFRSLAEHLGAAIHVSVTGEDDHHMTEACFKALGRALRQAIRVEGDAVPSTKGVL

Nearest PDB structures (foldseek):
  6ezm-assembly1_U  TM=9.711E-01  e=5.131E-19  Saccharomyces cerevisiae S288C
  2ae8-assembly1_A  TM=9.278E-01  e=1.486E-14  Staphylococcus aureus subsp. aureus N315
  2ae8-assembly1_B  TM=9.300E-01  e=1.402E-14  Staphylococcus aureus subsp. aureus N315
  2ae8-assembly1_F  TM=9.277E-01  e=7.547E-14  Staphylococcus aureus subsp. aureus N315
  2ae8-assembly1_E  TM=9.128E-01  e=3.160E-14  Staphylococcus aureus subsp. aureus N315

Radius of gyration: 15.46 Å; Cα contacts (8 Å, |Δi|>4): 434; chains: 1; bounding box: 37×30×47 Å

Foldseek 3Di:
DKDKDKAKAQVALDDAAEALVPVLLSVLVNLLSNLLSIHMDMHMDDDPVVACQCSLLVSLLNHLQNLLVNCPQVFQFLQWFWWDDDDQKTKIKIKGLPLAAAEAEADDDPDQDDPRDGLVCLSSSRNSNSVNNSMYIYMHMDGDHSSNRSSRHSNGNSRGNNRGGDGRDGARPDPVRGD

Secondary structure (DSSP, 8-state):
--EEEEEEESS-----EEE-S-HHHHHHHHHHHHHHTSEEEEEEE--TTT-SHHHHHHHHHHHHHHHHHHTTT--SB--EEEEEEETTEEEEEEEE-SS--EEEEE---SSSEETTEETTHHHHHHHHHHHHHT-EEEEEEE-S-HHHHHHHHHHHHHHHHHHHH-B--SS-S-TTS--

pLDDT: mean 94.38, std 5.05, range [70.0, 98.5]